Protein AF-A0A8S3J4G5-F1 (afdb_monomer)

Radius of gyration: 17.92 Å; Cα contacts (8 Å, |Δi|>4): 219; chains: 1; bounding box: 41×40×48 Å

Mean predicted aligned error: 4.32 Å

pLDDT: mean 93.07, std 6.44, range [53.94, 98.25]

Organism: NCBI:txid392030

Structure (mmCIF, N/CA/C/O backbone):
data_AF-A0A8S3J4G5-F1
#
_entry.id   AF-A0A8S3J4G5-F1
#
loop_
_atom_site.group_PDB
_atom_site.id
_atom_site.type_symbol
_atom_site.label_atom_id
_atom_site.label_alt_id
_atom_site.label_comp_id
_atom_site.label_asym_id
_atom_site.label_entity_id
_atom_site.label_seq_id
_atom_site.pdbx_PDB_ins_code
_atom_site.Cartn_x
_atom_site.Cartn_y
_atom_site.Cartn_z
_atom_site.occupancy
_atom_site.B_iso_or_equiv
_atom_site.auth_seq_id
_atom_site.auth_comp_id
_atom_site.auth_asym_id
_atom_site.auth_atom_id
_atom_site.pdbx_PDB_model_num
ATOM 1 N N . LEU A 1 1 ? -15.986 -3.073 29.738 1.00 53.94 1 LEU A N 1
ATOM 2 C CA . LEU A 1 1 ? -14.859 -2.313 29.144 1.00 53.94 1 LEU A CA 1
ATOM 3 C C . LEU A 1 1 ? -13.652 -3.208 28.844 1.00 53.94 1 LEU A C 1
ATOM 5 O O . LEU A 1 1 ? -13.220 -3.201 27.705 1.00 53.94 1 LEU A O 1
ATOM 9 N N . GLY A 1 2 ? -13.165 -4.037 29.781 1.00 66.25 2 GLY A N 1
ATOM 10 C CA . GLY A 1 2 ? -11.983 -4.894 29.544 1.00 66.25 2 GLY A CA 1
ATOM 11 C C . GLY A 1 2 ? -12.099 -5.921 28.402 1.00 66.25 2 GLY A C 1
ATOM 12 O O . GLY A 1 2 ? -11.134 -6.122 27.677 1.00 66.25 2 GLY A O 1
ATOM 13 N N . GLN A 1 3 ? -13.277 -6.517 28.180 1.00 76.00 3 GLN A N 1
ATOM 14 C CA . GLN A 1 3 ? -13.467 -7.537 27.132 1.00 76.00 3 GLN A CA 1
ATOM 15 C C . GLN A 1 3 ? -13.257 -6.996 25.707 1.00 76.00 3 GLN A C 1
ATOM 17 O O . GLN A 1 3 ? -12.630 -7.666 24.896 1.00 76.00 3 GLN A O 1
ATOM 22 N N . TYR A 1 4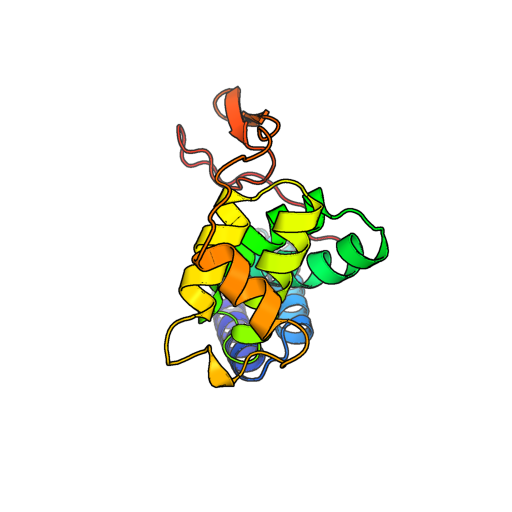 ? -13.713 -5.773 25.410 1.00 78.19 4 TYR A N 1
ATOM 23 C CA . TYR A 1 4 ? -13.531 -5.163 24.086 1.00 78.19 4 TYR A CA 1
ATOM 24 C C . TYR A 1 4 ? -12.075 -4.777 23.818 1.00 78.19 4 TYR A C 1
ATOM 26 O O . TYR A 1 4 ? -11.600 -4.904 22.693 1.00 78.19 4 TYR A O 1
ATOM 34 N N . THR A 1 5 ? -11.340 -4.361 24.852 1.00 79.75 5 THR A N 1
ATOM 35 C CA . THR A 1 5 ? -9.904 -4.091 24.737 1.00 79.75 5 THR A CA 1
ATOM 36 C C . THR A 1 5 ? -9.133 -5.370 24.408 1.00 79.75 5 THR A C 1
ATOM 38 O O . THR A 1 5 ? -8.323 -5.369 23.484 1.00 79.75 5 THR A O 1
ATOM 41 N N . GLU A 1 6 ? -9.413 -6.478 25.095 1.00 86.25 6 GLU A N 1
ATOM 42 C CA . GLU A 1 6 ? -8.762 -7.767 24.817 1.00 86.25 6 GLU A CA 1
ATOM 43 C C . GLU A 1 6 ? -9.172 -8.356 23.457 1.00 86.25 6 GLU A C 1
ATOM 45 O O . GLU A 1 6 ? -8.318 -8.840 22.709 1.00 86.25 6 GLU A O 1
ATOM 50 N N . ALA A 1 7 ? -10.446 -8.228 23.074 1.00 89.19 7 ALA A N 1
ATOM 51 C CA . ALA A 1 7 ? -10.910 -8.594 21.736 1.00 89.19 7 ALA A CA 1
ATOM 52 C C . ALA A 1 7 ? -10.186 -7.783 20.649 1.00 89.19 7 ALA A C 1
ATOM 54 O O . ALA A 1 7 ? -9.721 -8.351 19.663 1.00 89.19 7 ALA A O 1
ATOM 55 N N . SER A 1 8 ? -9.994 -6.474 20.865 1.00 91.50 8 SER A N 1
ATOM 56 C CA . SER A 1 8 ? -9.292 -5.608 19.913 1.00 91.50 8 SER A CA 1
ATOM 57 C C . SER A 1 8 ? -7.829 -6.014 19.709 1.00 91.50 8 SER A C 1
ATOM 59 O O . SER A 1 8 ? -7.364 -6.057 18.571 1.00 91.50 8 SER A O 1
ATOM 61 N N . LYS A 1 9 ? -7.120 -6.387 20.784 1.00 93.19 9 LYS A N 1
ATOM 62 C CA . LYS A 1 9 ? -5.744 -6.906 20.709 1.00 93.19 9 LYS A CA 1
ATOM 63 C C . LYS A 1 9 ? -5.696 -8.233 19.960 1.00 93.19 9 LYS A C 1
ATOM 65 O O . LYS A 1 9 ? -4.845 -8.424 19.098 1.00 93.19 9 LYS A O 1
ATOM 70 N N . THR A 1 10 ? -6.638 -9.125 20.256 1.00 95.25 10 THR A N 1
ATOM 71 C CA . THR A 1 10 ? -6.743 -10.428 19.589 1.00 95.25 10 THR A CA 1
ATOM 72 C C . THR A 1 10 ? -6.979 -10.256 18.087 1.00 95.25 10 THR A C 1
ATOM 74 O O . THR A 1 10 ? -6.296 -10.884 17.284 1.00 95.25 10 THR A O 1
ATOM 77 N N . ALA A 1 11 ? -7.876 -9.348 17.691 1.00 96.12 11 ALA A N 1
ATOM 78 C CA . ALA A 1 11 ? -8.140 -9.041 16.288 1.00 96.12 11 ALA A CA 1
ATOM 79 C C . ALA A 1 11 ? -6.900 -8.496 15.556 1.00 96.12 11 ALA A C 1
ATOM 81 O O . ALA A 1 11 ? -6.656 -8.874 14.412 1.00 96.12 11 ALA A O 1
ATOM 82 N N . ILE A 1 12 ? -6.096 -7.648 16.213 1.00 96.56 12 ILE A N 1
ATOM 83 C CA . ILE A 1 12 ? -4.825 -7.151 15.659 1.00 96.56 12 ILE A CA 1
ATOM 84 C C . ILE A 1 12 ? -3.848 -8.308 15.418 1.00 96.56 12 ILE A C 1
ATOM 86 O O . ILE A 1 12 ? -3.276 -8.399 14.334 1.00 96.56 12 ILE A O 1
ATOM 90 N N . ILE A 1 13 ? -3.700 -9.218 16.386 1.00 96.94 13 ILE A N 1
ATOM 91 C CA . ILE A 1 13 ? -2.806 -10.380 16.266 1.00 96.94 13 ILE A CA 1
ATOM 92 C C . ILE A 1 13 ? -3.238 -11.283 15.104 1.00 96.94 13 ILE A C 1
ATOM 94 O O . ILE A 1 13 ? -2.406 -11.654 14.278 1.00 96.94 13 ILE A O 1
ATOM 98 N N . ILE A 1 14 ? -4.535 -11.594 15.002 1.00 96.94 14 ILE A N 1
ATOM 99 C CA . ILE A 1 14 ? -5.084 -12.408 13.905 1.00 96.94 14 ILE A CA 1
ATOM 100 C C . ILE A 1 14 ? -4.806 -11.739 12.554 1.00 96.94 14 ILE A C 1
ATOM 102 O O . ILE A 1 14 ? -4.308 -12.379 11.631 1.00 96.94 14 ILE A O 1
ATOM 106 N N . ALA A 1 15 ? -5.070 -10.435 12.441 1.00 97.31 15 ALA A N 1
ATOM 107 C CA . ALA A 1 15 ? -4.825 -9.699 11.207 1.00 97.31 15 ALA A CA 1
ATOM 108 C C . ALA A 1 15 ? -3.340 -9.692 10.816 1.00 97.31 15 ALA A C 1
ATOM 110 O O . ALA A 1 15 ? -3.020 -9.810 9.633 1.00 97.31 15 ALA A O 1
ATOM 111 N N . GLN A 1 16 ? -2.429 -9.600 11.788 1.00 96.50 16 GLN A N 1
ATOM 112 C CA . GLN A 1 16 ? -0.995 -9.671 11.529 1.00 96.50 16 GLN A CA 1
ATOM 113 C C . GLN A 1 16 ? -0.575 -11.054 11.006 1.00 96.50 16 GLN A C 1
ATOM 115 O O . GLN A 1 16 ? 0.156 -11.129 10.020 1.00 96.50 16 GLN A O 1
ATOM 120 N N . GLN A 1 17 ? -1.077 -12.138 11.602 1.00 97.06 17 GLN A N 1
ATOM 121 C CA . GLN A 1 17 ? -0.814 -13.503 11.127 1.00 97.06 17 GLN A CA 1
ATOM 122 C C . GLN A 1 17 ? -1.321 -13.713 9.693 1.00 97.06 17 GLN A C 1
ATOM 124 O O . GLN A 1 17 ? -0.628 -14.288 8.848 1.00 97.06 17 GLN A O 1
ATOM 129 N N . ASP A 1 18 ? -2.509 -13.185 9.390 1.00 97.38 18 ASP A N 1
ATOM 130 C CA . ASP A 1 18 ? -3.059 -13.204 8.038 1.00 97.38 18 ASP A CA 1
ATOM 131 C C . ASP A 1 18 ? -2.204 -12.382 7.062 1.00 97.38 18 ASP A C 1
ATOM 133 O O . ASP A 1 18 ? -1.957 -12.824 5.941 1.00 97.38 18 ASP A O 1
ATOM 137 N N . GLN A 1 19 ? -1.699 -11.212 7.464 1.00 96.31 19 GLN A N 1
ATOM 138 C CA . GLN A 1 19 ? -0.788 -10.402 6.645 1.00 96.31 19 GLN A CA 1
ATOM 139 C C . GLN A 1 19 ? 0.527 -11.118 6.328 1.00 96.31 19 GLN A C 1
ATOM 141 O O . GLN A 1 19 ? 0.996 -11.064 5.185 1.00 96.31 19 GLN A O 1
ATOM 146 N N . GLU A 1 20 ? 1.111 -11.776 7.328 1.00 96.25 20 GLU A N 1
ATOM 147 C CA . GLU A 1 20 ? 2.328 -12.579 7.190 1.00 96.25 20 GLU A CA 1
ATOM 148 C C . GLU A 1 20 ? 2.107 -13.748 6.221 1.00 96.25 20 GLU A C 1
ATOM 150 O O . GLU A 1 20 ? 2.960 -14.021 5.377 1.00 96.25 20 GLU A O 1
ATOM 155 N N . SER A 1 21 ? 0.915 -14.348 6.260 1.00 96.19 21 SER A N 1
ATOM 156 C CA . SER A 1 21 ? 0.501 -15.446 5.376 1.00 96.19 21 SER A CA 1
ATOM 157 C C . SER A 1 21 ? 0.037 -14.995 3.980 1.00 96.19 21 SER A C 1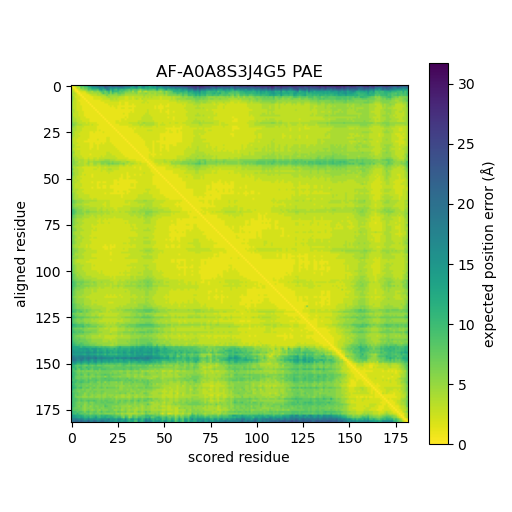
ATOM 159 O O . SER A 1 21 ? -0.268 -15.832 3.134 1.00 96.19 21 SER A O 1
ATOM 161 N N . GLY A 1 22 ? -0.046 -13.686 3.712 1.00 96.06 22 GLY A N 1
ATOM 162 C CA . GLY A 1 22 ? -0.537 -13.140 2.438 1.00 96.06 22 GLY A CA 1
ATOM 163 C C . GLY A 1 22 ? -2.067 -13.033 2.312 1.00 96.06 22 GLY A C 1
ATOM 164 O O . GLY A 1 22 ? -2.584 -12.623 1.269 1.00 96.06 22 GLY A O 1
ATOM 165 N N . ASN A 1 23 ? -2.814 -13.324 3.377 1.00 97.31 23 ASN A N 1
ATOM 166 C CA . ASN A 1 23 ? -4.277 -13.284 3.451 1.00 97.31 23 ASN A CA 1
ATOM 167 C C . ASN A 1 23 ? -4.821 -11.862 3.708 1.00 97.31 23 ASN A C 1
ATOM 169 O O . ASN A 1 23 ? -5.666 -11.638 4.575 1.00 97.31 23 ASN A O 1
ATOM 173 N N . TYR A 1 24 ? -4.387 -10.870 2.925 1.00 96.88 24 TYR A N 1
ATOM 174 C CA . TYR A 1 24 ? -4.678 -9.445 3.174 1.00 96.88 24 TYR A CA 1
ATOM 175 C C . TYR A 1 24 ? -6.169 -9.083 3.226 1.00 96.88 24 TYR A C 1
ATOM 177 O O . TYR A 1 24 ? -6.563 -8.170 3.949 1.00 96.88 24 TYR A O 1
ATOM 185 N N . ARG A 1 25 ? -7.020 -9.783 2.466 1.00 95.88 25 ARG A N 1
ATOM 186 C CA . ARG A 1 25 ? -8.475 -9.568 2.521 1.00 95.88 25 ARG A CA 1
ATOM 187 C C . ARG A 1 25 ? -9.053 -10.012 3.864 1.00 95.88 25 ARG A C 1
ATOM 189 O O . ARG A 1 25 ? -9.828 -9.258 4.437 1.00 95.88 25 ARG A O 1
ATOM 196 N N . SER A 1 26 ? -8.650 -11.188 4.343 1.00 97.19 26 SER A N 1
ATOM 197 C CA . SER A 1 26 ? -9.088 -11.726 5.636 1.00 97.19 26 SER A CA 1
ATOM 198 C C . SER A 1 26 ? -8.676 -10.786 6.767 1.00 97.19 26 SER A C 1
ATOM 200 O O . SER A 1 26 ? -9.536 -10.301 7.500 1.00 97.19 26 SER A O 1
ATOM 202 N N . ALA A 1 27 ? -7.400 -10.379 6.794 1.00 97.38 27 ALA A N 1
ATOM 203 C CA . ALA A 1 27 ? -6.897 -9.389 7.746 1.00 97.38 27 ALA A CA 1
ATOM 204 C C . ALA A 1 27 ? -7.735 -8.096 7.741 1.00 97.38 27 ALA A C 1
ATOM 206 O O . ALA A 1 27 ? -8.135 -7.595 8.791 1.00 97.38 27 ALA A O 1
ATOM 207 N N . ARG A 1 28 ? -8.052 -7.568 6.549 1.00 96.69 28 ARG A N 1
ATOM 208 C CA . ARG A 1 28 ? -8.865 -6.351 6.388 1.00 96.69 28 ARG A CA 1
ATOM 209 C C . ARG A 1 28 ? -10.269 -6.533 6.956 1.00 96.69 28 ARG A C 1
ATOM 211 O O . ARG A 1 28 ? -10.761 -5.632 7.629 1.00 96.69 28 ARG A O 1
ATOM 218 N N . ASP A 1 29 ? -10.911 -7.660 6.663 1.00 96.75 29 ASP A N 1
ATOM 219 C CA . ASP A 1 29 ? -12.293 -7.943 7.063 1.00 96.75 29 ASP A CA 1
ATOM 220 C C . ASP A 1 29 ? -12.400 -8.144 8.591 1.00 96.75 29 ASP A C 1
ATOM 222 O O . ASP A 1 29 ? -13.314 -7.599 9.218 1.00 96.75 29 ASP A O 1
ATOM 226 N N . VAL A 1 30 ? -11.420 -8.814 9.212 1.00 97.00 30 VAL A N 1
ATOM 227 C CA . VAL A 1 30 ? -11.306 -8.953 10.679 1.00 97.00 30 VAL A CA 1
ATOM 228 C C . VAL A 1 30 ? -11.172 -7.584 11.352 1.00 97.00 30 VAL A C 1
ATOM 230 O O . VAL A 1 30 ? -11.952 -7.253 12.249 1.00 97.00 30 VAL A O 1
ATOM 233 N N . LEU A 1 31 ? -10.228 -6.751 10.896 1.00 96.69 31 LEU A N 1
ATOM 234 C CA . LEU A 1 31 ? -10.023 -5.421 11.480 1.00 96.69 31 LEU A CA 1
ATOM 235 C C . LEU A 1 31 ? -11.223 -4.497 11.261 1.00 96.69 31 LEU A C 1
ATOM 237 O O . LEU A 1 31 ? -11.561 -3.725 12.154 1.00 96.69 31 LEU A O 1
ATOM 241 N N . LEU A 1 32 ? -11.877 -4.568 10.098 1.00 95.81 32 LEU A N 1
ATOM 242 C CA . LEU A 1 32 ? -13.060 -3.761 9.802 1.00 95.81 32 LEU A CA 1
ATOM 243 C C . LEU A 1 32 ? -14.224 -4.110 10.733 1.00 95.81 32 LEU A C 1
ATOM 245 O O . LEU A 1 32 ? -14.868 -3.204 11.261 1.00 95.81 32 LEU A O 1
ATOM 249 N N . THR A 1 33 ? -14.465 -5.404 10.953 1.00 95.38 33 THR A N 1
ATOM 250 C CA . THR A 1 33 ? -15.517 -5.891 11.857 1.00 95.38 33 THR A CA 1
ATOM 251 C C . THR A 1 33 ? -15.264 -5.383 13.277 1.00 95.38 33 THR A C 1
ATOM 253 O O . THR A 1 33 ? -16.109 -4.694 13.849 1.00 95.38 33 THR A O 1
ATOM 256 N N . MET A 1 34 ? -14.053 -5.594 13.803 1.00 95.50 34 MET A N 1
ATOM 257 C CA . MET A 1 34 ? -13.690 -5.129 15.145 1.00 95.50 34 MET A CA 1
ATOM 258 C C . MET A 1 34 ? -13.751 -3.596 15.262 1.00 95.50 34 MET A C 1
ATOM 260 O O . MET A 1 34 ? -14.231 -3.054 16.256 1.00 95.50 34 MET A O 1
ATOM 264 N N . HIS A 1 35 ? -13.327 -2.865 14.228 1.00 94.31 35 HIS A N 1
ATOM 265 C CA . HIS A 1 35 ? -13.431 -1.406 14.185 1.00 94.31 35 HIS A CA 1
ATOM 266 C C . HIS A 1 35 ? -14.893 -0.930 14.274 1.00 94.31 35 HIS A C 1
ATOM 268 O O . HIS A 1 35 ? -15.197 0.027 14.991 1.00 94.31 35 HIS A O 1
ATOM 274 N N . GLN A 1 36 ? -15.813 -1.575 13.550 1.00 93.44 36 GLN A N 1
ATOM 275 C CA . GLN A 1 36 ? -17.244 -1.254 13.594 1.00 93.44 36 GLN A CA 1
ATOM 276 C C . GLN A 1 36 ? -17.855 -1.556 14.967 1.00 93.44 36 GLN A C 1
ATOM 278 O O . GLN A 1 36 ? -18.605 -0.729 15.489 1.00 93.44 36 GLN A O 1
ATOM 283 N N . GLU A 1 37 ? -17.488 -2.681 15.581 1.00 93.75 37 GLU A N 1
ATOM 284 C CA . GLU A 1 37 ? -17.924 -3.049 16.930 1.00 93.75 37 GLU A CA 1
ATOM 285 C C . GLU A 1 37 ? -17.447 -2.046 17.988 1.00 93.75 37 GLU A C 1
ATOM 287 O O . GLU A 1 37 ? -18.258 -1.540 18.767 1.00 93.75 37 GLU A O 1
ATOM 292 N N . LEU A 1 38 ? -16.160 -1.675 17.983 1.00 92.94 38 LEU A N 1
ATOM 293 C CA . LEU A 1 38 ? -15.619 -0.665 18.903 1.00 92.94 38 LEU A CA 1
ATOM 294 C C . LEU A 1 38 ? -16.345 0.675 18.753 1.00 92.94 38 LEU A C 1
ATOM 296 O O . LEU A 1 38 ? -16.692 1.309 19.752 1.00 92.94 38 LEU A O 1
ATOM 300 N N . LYS A 1 39 ? -16.638 1.079 17.510 1.00 91.69 39 LYS A N 1
ATOM 301 C CA . LYS A 1 39 ? -17.392 2.303 17.222 1.00 91.69 39 LYS A CA 1
ATOM 302 C C . LYS A 1 39 ? -18.827 2.230 17.751 1.00 91.69 39 LYS A C 1
ATOM 304 O O . LYS A 1 39 ? -19.288 3.193 18.363 1.00 91.69 39 LYS A O 1
ATOM 309 N N . ALA A 1 40 ? -19.519 1.105 17.561 1.00 93.44 40 ALA A N 1
ATOM 310 C CA . ALA A 1 40 ? -20.874 0.893 18.077 1.00 93.44 40 ALA A CA 1
ATOM 311 C C . ALA A 1 40 ? -20.920 0.962 19.613 1.00 93.44 40 ALA A C 1
ATOM 313 O O . ALA A 1 40 ? -21.837 1.548 20.186 1.00 93.44 40 ALA A O 1
ATOM 314 N N . GLN A 1 41 ? -19.880 0.449 20.271 1.00 91.69 41 GLN A N 1
ATOM 315 C CA . GLN A 1 41 ? -19.717 0.472 21.727 1.00 91.69 41 GLN A CA 1
ATOM 316 C C . GLN A 1 41 ? -19.089 1.771 22.257 1.00 91.69 41 GLN A C 1
ATOM 318 O O . GLN A 1 41 ? -18.763 1.855 23.441 1.00 91.69 41 GLN A O 1
ATOM 323 N N . ARG A 1 42 ? -18.885 2.784 21.397 1.00 90.88 42 ARG A N 1
ATOM 324 C CA . ARG A 1 42 ? -18.254 4.078 21.731 1.00 90.88 42 ARG A CA 1
ATOM 325 C C . ARG A 1 42 ? -16.910 3.926 22.456 1.00 90.88 42 ARG A C 1
ATOM 327 O O . ARG A 1 42 ? -16.555 4.735 23.310 1.00 90.88 42 ARG A O 1
ATOM 334 N N . THR A 1 43 ? -16.176 2.871 22.123 1.00 90.81 43 THR A N 1
ATOM 335 C CA . THR A 1 43 ? -14.856 2.573 22.680 1.00 90.81 43 THR A CA 1
ATOM 336 C C . THR A 1 43 ? -13.778 3.153 21.768 1.00 90.81 43 THR A C 1
ATOM 338 O O . THR A 1 43 ? -13.942 3.206 20.549 1.00 90.81 43 THR A O 1
ATOM 341 N N . ALA A 1 44 ? -12.672 3.609 22.359 1.00 90.25 44 ALA A N 1
ATOM 342 C CA . ALA A 1 44 ? -11.540 4.128 21.603 1.00 90.25 44 ALA A CA 1
ATOM 343 C C . ALA A 1 44 ? -10.961 3.045 20.681 1.00 90.25 44 ALA A C 1
ATOM 345 O O . ALA A 1 44 ? -10.720 1.914 21.103 1.00 90.25 44 ALA A O 1
ATOM 346 N N . ILE A 1 45 ? -10.725 3.408 19.423 1.00 91.94 45 ILE A N 1
ATOM 347 C CA . ILE A 1 45 ? -10.117 2.518 18.437 1.00 91.94 45 ILE A CA 1
ATOM 348 C C . ILE A 1 45 ? -8.593 2.597 18.593 1.00 91.94 45 ILE A C 1
ATOM 350 O O . ILE A 1 45 ? -8.044 3.702 18.545 1.00 91.94 45 ILE A O 1
ATOM 354 N N . PRO A 1 46 ? -7.888 1.464 18.759 1.00 93.81 46 PRO A N 1
ATOM 355 C CA . PRO A 1 46 ? -6.432 1.458 18.812 1.00 93.81 46 PRO A CA 1
ATOM 356 C C . PRO A 1 46 ? -5.809 2.023 17.529 1.00 93.81 46 PRO A C 1
ATOM 358 O O . PRO A 1 46 ? -6.208 1.656 16.422 1.00 93.81 46 PRO A O 1
ATOM 361 N N . PHE A 1 47 ? -4.785 2.870 17.672 1.00 91.06 47 PHE A N 1
ATOM 362 C CA . PHE A 1 47 ? -4.075 3.470 16.535 1.00 91.06 47 PHE A CA 1
ATOM 363 C C . PHE A 1 47 ? -3.519 2.412 15.572 1.00 91.06 47 PHE A C 1
ATOM 365 O O . PHE A 1 47 ? -3.657 2.539 14.358 1.00 91.06 47 PHE A O 1
ATOM 372 N N . GLU A 1 48 ? -2.940 1.339 16.114 1.00 93.00 48 GLU A N 1
ATOM 373 C CA . GLU A 1 48 ? -2.394 0.232 15.328 1.00 93.00 48 GLU A CA 1
ATOM 374 C C . GLU A 1 48 ? -3.456 -0.440 14.446 1.00 93.00 48 GLU A C 1
ATOM 376 O O . GLU A 1 48 ? -3.220 -0.658 13.258 1.00 93.00 48 GLU A O 1
ATOM 381 N N . MET A 1 49 ? -4.650 -0.687 14.994 1.00 94.56 49 MET A N 1
ATOM 382 C CA . MET A 1 49 ? -5.783 -1.234 14.245 1.00 94.56 49 MET A CA 1
ATOM 383 C C . MET A 1 49 ? -6.210 -0.292 13.122 1.00 94.56 49 MET A C 1
ATOM 385 O O . MET A 1 49 ? -6.363 -0.730 11.985 1.00 94.56 49 MET A O 1
ATOM 389 N N . ALA A 1 50 ? -6.384 0.997 13.427 1.00 93.06 50 ALA A N 1
ATOM 390 C CA . ALA A 1 50 ? -6.796 1.988 12.438 1.00 93.06 50 ALA A CA 1
ATOM 391 C C . ALA A 1 50 ? -5.777 2.111 11.293 1.00 93.06 50 ALA A C 1
ATOM 393 O O . ALA A 1 50 ? -6.164 2.147 10.124 1.00 93.06 50 ALA A O 1
ATOM 394 N N . ASN A 1 51 ? -4.482 2.125 11.621 1.00 93.62 51 ASN A N 1
ATOM 395 C CA . ASN A 1 51 ? -3.401 2.210 10.645 1.00 93.62 51 ASN A CA 1
ATOM 396 C C . ASN A 1 51 ? -3.303 0.939 9.785 1.00 93.62 51 ASN A C 1
ATOM 398 O O . ASN A 1 51 ? -3.232 1.023 8.560 1.00 93.62 51 ASN A O 1
ATOM 402 N N . SER A 1 52 ? -3.358 -0.246 10.404 1.00 95.38 52 SER A N 1
ATOM 403 C CA . SER A 1 52 ? -3.302 -1.511 9.662 1.00 95.38 52 SER A CA 1
ATOM 404 C C . SER A 1 52 ? -4.516 -1.683 8.743 1.00 95.38 52 SER A C 1
ATOM 406 O O . SER A 1 52 ? -4.363 -1.987 7.557 1.00 95.38 52 SER A O 1
ATOM 408 N N . LEU A 1 53 ? -5.720 -1.371 9.240 1.00 96.00 53 LEU A N 1
ATOM 409 C CA . LEU A 1 53 ? -6.942 -1.369 8.435 1.00 96.00 53 LEU A CA 1
ATOM 410 C C . LEU A 1 53 ? -6.818 -0.426 7.233 1.00 96.00 53 LEU A C 1
ATOM 412 O O . LEU A 1 53 ? -7.183 -0.808 6.123 1.00 96.00 53 LEU A O 1
ATOM 416 N N . MET A 1 54 ? -6.266 0.773 7.431 1.00 95.81 54 MET A N 1
ATOM 417 C CA . MET A 1 54 ? -6.062 1.754 6.368 1.00 95.81 54 MET A CA 1
ATOM 418 C C . MET A 1 54 ? -5.123 1.227 5.272 1.00 95.81 54 MET A C 1
ATOM 420 O O . MET A 1 54 ? -5.476 1.282 4.092 1.00 95.81 54 MET A O 1
ATOM 424 N N . LEU A 1 55 ? -3.976 0.644 5.640 1.00 96.44 55 LEU A N 1
ATOM 425 C CA . LEU A 1 55 ? -3.021 0.073 4.682 1.00 96.44 55 LEU A CA 1
ATOM 426 C C . LEU A 1 55 ? -3.619 -1.104 3.902 1.00 96.44 55 LEU A C 1
ATOM 428 O O . LEU A 1 55 ? -3.513 -1.163 2.674 1.00 96.44 55 LEU A O 1
ATOM 432 N N . LEU A 1 56 ? -4.277 -2.026 4.605 1.00 96.69 56 LEU A N 1
ATOM 433 C CA . LEU A 1 56 ? -4.940 -3.180 4.004 1.00 96.69 56 LEU A CA 1
ATOM 434 C C . LEU A 1 56 ? -6.073 -2.753 3.068 1.00 96.69 56 LEU A C 1
ATOM 436 O O . LEU A 1 56 ? -6.190 -3.264 1.954 1.00 96.69 56 LEU A O 1
ATOM 440 N N . HIS A 1 57 ? -6.885 -1.783 3.484 1.00 96.00 57 HIS A N 1
ATOM 441 C CA . HIS A 1 57 ? -7.963 -1.248 2.663 1.00 96.00 57 HIS A CA 1
ATOM 442 C C . HIS A 1 57 ? -7.421 -0.581 1.393 1.00 96.00 57 HIS A C 1
ATOM 444 O O . HIS A 1 57 ? -7.903 -0.873 0.296 1.00 96.00 57 HIS A O 1
ATOM 450 N N . SER A 1 58 ? -6.364 0.233 1.513 1.00 95.81 58 SER A N 1
ATOM 451 C CA . SER A 1 58 ? -5.658 0.801 0.361 1.00 95.81 58 SER A CA 1
ATOM 452 C C . SER A 1 58 ? -5.188 -0.278 -0.609 1.00 95.81 58 SER A C 1
ATOM 454 O O . SER A 1 58 ? -5.449 -0.162 -1.804 1.00 95.81 58 SER A O 1
ATOM 456 N N . TYR A 1 59 ? -4.572 -1.352 -0.109 1.00 96.44 59 TYR A N 1
ATOM 457 C CA . TYR A 1 59 ? -4.116 -2.469 -0.935 1.00 96.44 59 TYR A CA 1
ATOM 458 C C . TYR A 1 59 ? -5.262 -3.150 -1.705 1.00 96.44 59 TYR A C 1
ATOM 460 O O . TYR A 1 59 ? -5.135 -3.415 -2.903 1.00 96.44 59 TYR A O 1
ATOM 468 N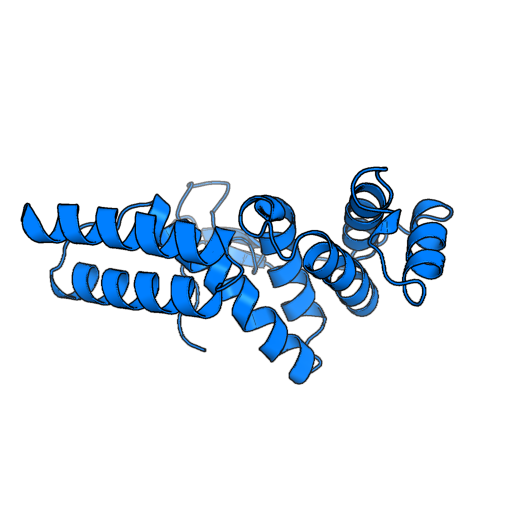 N . ILE A 1 60 ? -6.412 -3.386 -1.066 1.00 95.06 60 ILE A N 1
ATOM 469 C CA . ILE A 1 60 ? -7.578 -3.992 -1.731 1.00 95.06 60 ILE A CA 1
ATOM 470 C C . ILE A 1 60 ? -8.158 -3.066 -2.812 1.00 95.06 60 ILE A C 1
ATOM 472 O O . ILE A 1 60 ? -8.497 -3.536 -3.905 1.00 95.06 60 ILE A O 1
ATOM 476 N N . LEU A 1 61 ? -8.236 -1.759 -2.542 1.00 95.25 61 LEU A N 1
ATOM 477 C CA . LEU A 1 61 ? -8.750 -0.767 -3.490 1.00 95.25 61 LEU A CA 1
ATOM 478 C C . LEU A 1 61 ? -7.907 -0.667 -4.765 1.00 95.25 61 LEU A C 1
ATOM 480 O O . LEU A 1 61 ? -8.473 -0.432 -5.832 1.00 95.25 61 LEU A O 1
ATOM 484 N N . VAL A 1 62 ? -6.590 -0.897 -4.698 1.00 95.81 62 VAL A N 1
ATOM 485 C CA . VAL A 1 62 ? -5.706 -0.863 -5.879 1.00 95.81 62 VAL A CA 1
ATOM 486 C C . VAL A 1 62 ? -6.243 -1.754 -6.997 1.00 95.81 62 VAL A C 1
ATOM 488 O O . VAL A 1 62 ? -6.378 -1.306 -8.135 1.00 95.81 62 VAL A O 1
ATOM 491 N N . LYS A 1 63 ? -6.625 -2.999 -6.683 1.00 94.00 63 LYS A N 1
ATOM 492 C CA . LYS A 1 63 ? -7.143 -3.938 -7.690 1.00 94.00 63 LYS A CA 1
ATOM 493 C C . LYS A 1 63 ? -8.428 -3.427 -8.347 1.00 94.00 63 LYS A C 1
ATOM 495 O O . LYS A 1 63 ? -8.651 -3.691 -9.526 1.00 94.00 63 LYS A O 1
ATOM 500 N N . ILE A 1 64 ? -9.269 -2.712 -7.599 1.00 94.38 64 ILE A N 1
ATOM 501 C CA . ILE A 1 64 ? -10.502 -2.106 -8.113 1.00 94.38 64 ILE A CA 1
ATOM 502 C C . ILE A 1 64 ? -10.158 -0.927 -9.031 1.00 94.38 64 ILE A C 1
ATOM 504 O O . ILE A 1 64 ? -10.635 -0.884 -10.160 1.00 94.38 64 ILE A O 1
ATOM 508 N N . GLN A 1 65 ? -9.277 -0.021 -8.599 1.00 95.56 65 GLN A N 1
ATOM 509 C CA . GLN A 1 65 ? -8.894 1.152 -9.393 1.00 95.56 65 GLN A CA 1
ATOM 510 C C . GLN A 1 65 ? -8.198 0.770 -10.706 1.00 95.56 65 GLN A C 1
ATOM 512 O O . GLN A 1 65 ? -8.505 1.356 -11.741 1.00 95.56 65 GLN A O 1
ATOM 517 N N . ILE A 1 66 ? -7.344 -0.261 -10.696 1.00 95.44 66 ILE A N 1
ATOM 518 C CA . ILE A 1 66 ? -6.710 -0.786 -11.916 1.00 95.44 66 ILE A CA 1
ATOM 519 C C . ILE A 1 66 ? -7.764 -1.327 -12.892 1.00 95.44 66 ILE A C 1
ATOM 521 O O . ILE A 1 66 ? -7.692 -1.040 -14.082 1.00 95.44 66 ILE A O 1
ATOM 525 N N . LYS A 1 67 ? -8.772 -2.071 -12.409 1.00 95.19 67 LYS A N 1
ATOM 526 C CA . LYS A 1 67 ? -9.868 -2.578 -13.259 1.00 95.19 67 LYS A CA 1
ATOM 527 C C . LYS A 1 67 ? -10.714 -1.461 -13.873 1.00 95.19 67 LYS A C 1
ATOM 529 O O . LYS A 1 67 ? -11.252 -1.645 -14.958 1.00 95.19 67 LYS A O 1
ATOM 534 N N . LEU A 1 68 ? -10.827 -0.329 -13.183 1.00 95.62 68 LEU A N 1
ATOM 535 C CA . LEU A 1 68 ? -11.515 0.867 -13.669 1.00 95.62 68 LEU A CA 1
ATOM 536 C C . LEU A 1 68 ? -10.630 1.745 -14.574 1.00 95.62 68 LEU A C 1
ATOM 538 O O . LEU A 1 68 ? -11.069 2.814 -14.975 1.00 95.62 68 LEU A O 1
ATOM 542 N N . ASN A 1 69 ? -9.396 1.323 -14.885 1.00 95.00 69 ASN A N 1
ATOM 543 C CA . ASN A 1 69 ? -8.384 2.106 -15.611 1.00 95.00 69 ASN A CA 1
ATOM 544 C C . ASN A 1 69 ? -8.026 3.453 -14.948 1.00 95.00 69 ASN A C 1
ATOM 546 O O . ASN A 1 69 ? -7.466 4.345 -15.585 1.00 95.00 69 ASN A O 1
ATOM 550 N N . ASN A 1 70 ? -8.283 3.598 -13.645 1.00 95.31 70 ASN A N 1
ATOM 551 C CA . ASN A 1 70 ? -7.929 4.788 -12.874 1.00 95.31 70 ASN A CA 1
ATOM 552 C C . ASN A 1 70 ? -6.482 4.688 -12.367 1.00 95.31 70 ASN A C 1
ATOM 554 O O . ASN A 1 70 ? -6.237 4.532 -11.166 1.00 95.31 70 ASN A O 1
ATOM 558 N N . HIS A 1 71 ? -5.515 4.780 -13.284 1.00 95.31 71 HIS A N 1
ATOM 559 C CA . HIS A 1 71 ? -4.088 4.608 -12.981 1.00 95.31 71 HIS A CA 1
ATOM 560 C C . HIS A 1 71 ? -3.566 5.612 -11.945 1.00 95.31 71 HIS A C 1
ATOM 562 O O . HIS A 1 71 ? -2.813 5.227 -11.059 1.00 95.31 71 HIS A O 1
ATOM 568 N N . THR A 1 72 ? -4.029 6.865 -11.970 1.00 94.38 72 THR A N 1
ATOM 569 C CA . THR A 1 72 ? -3.643 7.889 -10.982 1.00 94.38 72 THR A CA 1
ATOM 570 C C . THR A 1 72 ? -4.058 7.501 -9.562 1.00 94.38 72 THR A C 1
ATOM 572 O O . THR A 1 72 ? -3.234 7.515 -8.651 1.00 94.38 72 THR A O 1
ATOM 575 N N . ARG A 1 73 ? -5.315 7.075 -9.366 1.00 93.75 73 ARG A N 1
ATOM 576 C CA . ARG A 1 73 ? -5.817 6.601 -8.062 1.00 93.75 73 ARG A CA 1
ATOM 577 C C . ARG A 1 73 ? -5.081 5.349 -7.603 1.00 93.75 73 ARG A C 1
ATOM 579 O O . ARG A 1 73 ? -4.694 5.254 -6.440 1.00 93.75 73 ARG A O 1
ATOM 586 N N . ALA A 1 74 ? -4.882 4.396 -8.514 1.00 96.25 74 ALA A N 1
ATOM 587 C CA . ALA A 1 74 ? -4.146 3.173 -8.225 1.00 96.25 74 ALA A CA 1
ATOM 588 C C . ALA A 1 74 ? -2.708 3.477 -7.785 1.00 96.25 74 ALA A C 1
ATOM 590 O O . ALA A 1 74 ? -2.283 2.969 -6.751 1.00 96.25 74 ALA A O 1
ATOM 591 N N . ALA A 1 75 ? -1.995 4.343 -8.510 1.00 96.06 75 ALA A N 1
ATOM 592 C CA . ALA A 1 75 ? -0.625 4.744 -8.209 1.00 96.06 75 ALA A CA 1
ATOM 593 C C . ALA A 1 75 ? -0.510 5.443 -6.846 1.00 96.06 75 ALA A C 1
ATOM 595 O O . ALA A 1 75 ? 0.367 5.102 -6.060 1.00 96.06 75 ALA A O 1
ATOM 596 N N . ARG A 1 76 ? -1.436 6.347 -6.503 1.00 94.69 76 ARG A N 1
ATOM 597 C CA . ARG A 1 76 ? -1.436 7.022 -5.191 1.00 94.69 76 ARG A CA 1
ATOM 598 C C . ARG A 1 76 ? -1.658 6.049 -4.031 1.00 94.69 76 ARG A C 1
ATOM 600 O O . ARG A 1 76 ? -0.941 6.096 -3.032 1.00 94.69 76 ARG A O 1
ATOM 607 N N . LEU A 1 77 ? -2.607 5.121 -4.174 1.00 95.44 77 LEU A N 1
ATOM 608 C CA . LEU A 1 77 ? -2.823 4.055 -3.189 1.00 95.44 77 LEU A CA 1
ATOM 609 C C . LEU A 1 77 ? -1.602 3.128 -3.088 1.00 95.44 77 LEU A C 1
ATOM 611 O O . LEU A 1 77 ? -1.181 2.776 -1.987 1.00 95.44 77 LEU A O 1
ATOM 615 N N . LEU A 1 78 ? -1.009 2.767 -4.228 1.00 97.19 78 LEU A N 1
ATOM 616 C CA . LEU A 1 78 ? 0.195 1.943 -4.302 1.00 97.19 78 LEU A CA 1
ATOM 617 C C . LEU A 1 78 ? 1.404 2.623 -3.668 1.00 97.19 78 LEU A C 1
ATOM 619 O O . LEU A 1 78 ? 2.154 1.938 -2.985 1.00 97.19 78 LEU A O 1
ATOM 623 N N . ASN A 1 79 ? 1.577 3.937 -3.816 1.00 95.69 79 ASN A N 1
ATOM 624 C CA . ASN A 1 79 ? 2.631 4.681 -3.130 1.00 95.69 79 ASN A CA 1
ATOM 625 C C . ASN A 1 79 ? 2.508 4.497 -1.615 1.00 95.69 79 ASN A C 1
ATOM 627 O O . ASN A 1 79 ? 3.488 4.141 -0.963 1.00 95.69 79 ASN A O 1
ATOM 631 N N . ARG A 1 80 ? 1.306 4.653 -1.050 1.00 95.25 80 ARG A N 1
ATOM 632 C CA . ARG A 1 80 ? 1.069 4.455 0.388 1.00 95.25 80 ARG A CA 1
ATOM 633 C C . ARG A 1 80 ? 1.431 3.042 0.852 1.00 95.25 80 ARG A C 1
ATOM 635 O O . ARG A 1 80 ? 2.118 2.871 1.861 1.00 95.25 80 ARG A O 1
ATOM 642 N N . VAL A 1 81 ? 0.988 2.034 0.102 1.00 97.00 81 VAL A N 1
ATOM 643 C CA . VAL A 1 81 ? 1.256 0.620 0.401 1.00 97.00 81 VAL A CA 1
ATOM 644 C C . VAL A 1 81 ? 2.745 0.297 0.244 1.00 97.00 81 VAL A C 1
ATOM 646 O O . VAL A 1 81 ? 3.318 -0.365 1.101 1.00 97.00 81 VAL A O 1
ATOM 649 N N . ALA A 1 82 ? 3.397 0.794 -0.806 1.00 97.50 82 ALA A N 1
ATOM 650 C CA . ALA A 1 82 ? 4.798 0.522 -1.113 1.00 97.50 82 ALA A CA 1
ATOM 651 C C . ALA A 1 82 ? 5.769 1.155 -0.104 1.00 97.50 82 ALA A C 1
ATOM 653 O O . ALA A 1 82 ? 6.776 0.538 0.238 1.00 97.50 82 ALA A O 1
ATOM 654 N N . HIS A 1 83 ? 5.453 2.331 0.449 1.00 96.38 83 HIS A N 1
ATOM 655 C CA . HIS A 1 83 ? 6.215 2.893 1.575 1.00 96.38 83 HIS A CA 1
ATOM 656 C C . HIS A 1 83 ? 6.093 2.045 2.852 1.00 96.38 83 HIS A C 1
ATOM 658 O O . HIS A 1 83 ? 6.972 2.089 3.706 1.00 96.38 83 HIS A O 1
ATOM 664 N N . ASN A 1 84 ? 5.041 1.229 2.962 1.00 96.88 84 ASN A N 1
ATOM 665 C CA . ASN A 1 84 ? 4.784 0.327 4.086 1.00 96.88 84 ASN A CA 1
ATOM 666 C C . ASN A 1 84 ? 4.885 -1.152 3.675 1.00 96.88 84 ASN A C 1
ATOM 668 O O . ASN A 1 84 ? 4.241 -2.017 4.271 1.00 96.88 84 ASN A O 1
ATOM 672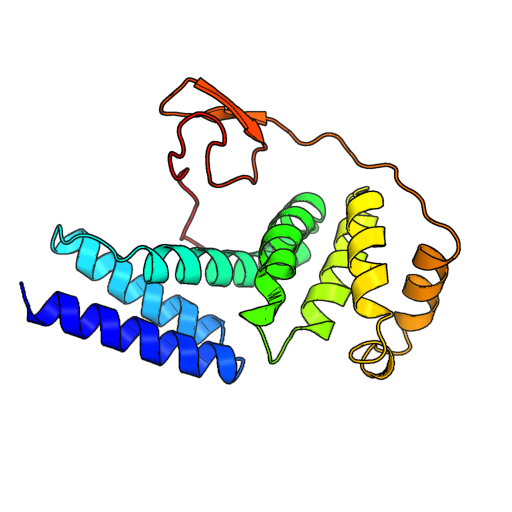 N N . VAL A 1 85 ? 5.688 -1.465 2.650 1.00 96.81 85 VAL A N 1
ATOM 673 C CA . VAL A 1 85 ? 5.700 -2.796 2.019 1.00 96.81 85 VAL A CA 1
ATOM 674 C C . VAL A 1 85 ? 6.140 -3.921 2.964 1.00 96.81 85 VAL A C 1
ATOM 676 O O . VAL A 1 85 ? 5.760 -5.070 2.768 1.00 96.81 85 VAL A O 1
ATOM 679 N N . SER A 1 86 ? 6.861 -3.604 4.045 1.00 95.75 86 SER A N 1
ATOM 680 C CA . SER A 1 86 ? 7.213 -4.566 5.101 1.00 95.75 86 SER A CA 1
ATOM 681 C C . SER A 1 86 ? 5.994 -5.173 5.806 1.00 95.75 86 SER A C 1
ATOM 683 O O . SER A 1 86 ? 6.099 -6.247 6.387 1.00 95.75 86 SER A O 1
ATOM 685 N N . LYS A 1 87 ? 4.823 -4.526 5.724 1.00 96.44 87 LYS A N 1
ATOM 686 C CA . LYS A 1 87 ? 3.538 -5.052 6.213 1.00 96.44 87 LYS A CA 1
ATOM 687 C C . LYS A 1 87 ? 2.871 -6.035 5.239 1.00 96.44 87 LYS A C 1
ATOM 689 O O . LYS A 1 87 ? 1.812 -6.578 5.555 1.00 96.44 87 LYS A O 1
ATOM 694 N N . PHE A 1 88 ? 3.484 -6.267 4.077 1.00 97.44 88 PHE A N 1
ATOM 695 C CA . PHE A 1 88 ? 3.006 -7.144 3.008 1.00 97.44 88 PHE A CA 1
ATOM 696 C C . PHE A 1 88 ? 4.105 -8.123 2.546 1.00 97.44 88 PHE A C 1
ATOM 698 O O . PHE A 1 88 ? 4.455 -8.138 1.362 1.00 97.44 88 PHE A O 1
ATOM 705 N N . PRO A 1 89 ? 4.674 -8.943 3.453 1.00 96.31 89 PRO A N 1
ATOM 706 C CA . PRO A 1 89 ? 5.883 -9.723 3.179 1.00 96.31 89 PRO A CA 1
ATOM 707 C C . PRO A 1 89 ? 5.733 -10.714 2.016 1.00 96.31 89 PRO A C 1
ATOM 709 O O . PRO A 1 89 ? 6.659 -10.867 1.223 1.00 96.31 89 PRO A O 1
ATOM 712 N N . ALA A 1 90 ? 4.556 -11.324 1.846 1.00 96.50 90 ALA A N 1
ATOM 713 C CA . ALA A 1 90 ? 4.298 -12.259 0.751 1.00 96.50 90 ALA A CA 1
ATOM 714 C C . ALA A 1 90 ? 4.251 -11.581 -0.633 1.00 96.50 90 ALA A C 1
ATOM 716 O O . ALA A 1 90 ? 4.501 -12.228 -1.647 1.00 96.50 90 ALA A O 1
ATOM 717 N N . HIS A 1 91 ? 3.933 -10.282 -0.699 1.00 96.94 91 HIS A N 1
ATOM 718 C CA . HIS A 1 91 ? 3.682 -9.564 -1.954 1.00 96.94 91 HIS A CA 1
ATOM 719 C C . HIS A 1 91 ? 4.660 -8.408 -2.214 1.00 96.94 91 HIS A C 1
ATOM 721 O O . HIS A 1 91 ? 4.366 -7.566 -3.062 1.00 96.94 91 HIS A O 1
ATOM 727 N N . ILE A 1 92 ? 5.823 -8.349 -1.552 1.00 97.31 92 ILE A N 1
ATOM 728 C CA . ILE A 1 92 ? 6.765 -7.217 -1.682 1.00 97.31 92 ILE A CA 1
ATOM 729 C C . ILE A 1 92 ? 7.092 -6.915 -3.151 1.00 97.31 92 ILE A C 1
ATOM 731 O O . ILE A 1 92 ? 6.839 -5.812 -3.640 1.00 97.31 92 ILE A O 1
ATOM 735 N N . VAL A 1 93 ? 7.606 -7.908 -3.881 1.00 97.75 93 VAL A N 1
ATOM 736 C CA . VAL A 1 93 ? 8.039 -7.741 -5.279 1.00 97.75 93 VAL A CA 1
ATOM 737 C C . VAL A 1 93 ? 6.854 -7.409 -6.185 1.00 97.75 93 VAL A C 1
ATOM 739 O O . VAL A 1 93 ? 6.967 -6.550 -7.061 1.00 97.75 93 VAL A O 1
ATOM 742 N N . GLN A 1 94 ? 5.696 -8.034 -5.953 1.00 97.31 94 GLN A N 1
ATOM 743 C CA . GLN A 1 94 ? 4.477 -7.782 -6.719 1.00 97.31 94 GLN A CA 1
ATOM 744 C C . GLN A 1 94 ? 3.955 -6.355 -6.513 1.00 97.31 94 GLN A C 1
ATOM 746 O O . GLN A 1 94 ? 3.615 -5.690 -7.493 1.00 97.31 94 GLN A O 1
ATOM 751 N N . ILE A 1 95 ? 3.897 -5.883 -5.264 1.00 98.19 95 ILE A N 1
ATOM 752 C CA . ILE A 1 95 ? 3.464 -4.528 -4.912 1.00 98.19 95 ILE A CA 1
ATOM 753 C C . ILE A 1 95 ? 4.392 -3.527 -5.574 1.00 98.19 95 ILE A C 1
ATOM 755 O O . ILE A 1 95 ? 3.922 -2.734 -6.380 1.00 98.19 95 ILE A O 1
ATOM 759 N N . LEU A 1 96 ? 5.700 -3.621 -5.323 1.00 98.25 96 LEU A N 1
ATOM 760 C CA . LEU A 1 96 ? 6.671 -2.681 -5.877 1.00 98.25 96 LEU A CA 1
ATOM 761 C C . LEU A 1 96 ? 6.642 -2.668 -7.412 1.00 98.25 96 LEU A C 1
ATOM 763 O O . LEU A 1 96 ? 6.635 -1.598 -8.016 1.00 98.25 96 LEU A O 1
ATOM 767 N N . THR A 1 97 ? 6.572 -3.839 -8.055 1.00 97.94 97 THR A N 1
ATOM 768 C CA . THR A 1 97 ? 6.493 -3.939 -9.524 1.00 97.94 97 THR A CA 1
ATOM 769 C C . THR A 1 97 ? 5.231 -3.264 -10.053 1.00 97.94 97 THR A C 1
ATOM 771 O O . THR A 1 97 ? 5.289 -2.507 -11.022 1.00 97.94 97 THR A O 1
ATOM 774 N N . THR A 1 98 ? 4.090 -3.500 -9.403 1.00 97.81 98 THR A N 1
ATOM 775 C CA . THR A 1 98 ? 2.818 -2.871 -9.779 1.00 97.81 98 THR A CA 1
ATOM 776 C C . THR A 1 98 ? 2.872 -1.361 -9.555 1.00 97.81 98 THR A C 1
ATOM 778 O O . THR A 1 98 ? 2.431 -0.618 -10.427 1.00 97.81 98 THR A O 1
ATOM 781 N N . THR A 1 99 ? 3.473 -0.896 -8.454 1.00 98.19 99 THR A N 1
ATOM 782 C CA . THR A 1 99 ? 3.690 0.530 -8.179 1.00 98.19 99 THR A CA 1
ATOM 783 C C . THR A 1 99 ? 4.468 1.188 -9.308 1.00 98.19 99 THR A C 1
ATOM 785 O O . THR A 1 99 ? 3.993 2.172 -9.860 1.00 98.19 99 THR A O 1
ATOM 788 N N . VAL A 1 100 ? 5.600 0.616 -9.736 1.00 97.69 100 VAL A N 1
ATOM 789 C CA . VAL A 1 100 ? 6.377 1.169 -10.860 1.00 97.69 100 VAL A CA 1
ATOM 790 C C . VAL A 1 100 ? 5.521 1.281 -12.123 1.00 97.69 100 VAL A C 1
ATOM 792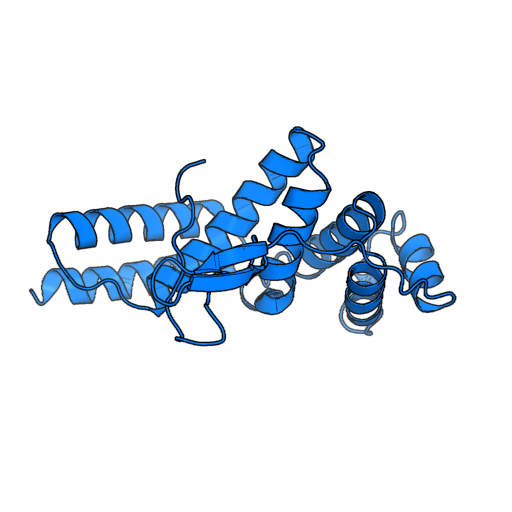 O O . VAL A 1 100 ? 5.496 2.333 -12.758 1.00 97.69 100 VAL A O 1
ATOM 795 N N . ILE A 1 101 ? 4.794 0.221 -12.482 1.00 96.75 101 ILE A N 1
ATOM 796 C CA . ILE A 1 101 ? 3.979 0.190 -13.705 1.00 96.75 101 ILE A CA 1
ATOM 797 C C . ILE A 1 101 ? 2.873 1.249 -13.667 1.00 96.75 101 ILE A C 1
ATOM 799 O O . ILE A 1 101 ? 2.685 1.973 -14.645 1.00 96.75 101 ILE A O 1
ATOM 803 N N . GLU A 1 102 ? 2.135 1.330 -12.564 1.00 97.38 102 GLU A N 1
ATOM 804 C CA . GLU A 1 102 ? 0.998 2.240 -12.437 1.00 97.38 102 GLU A CA 1
ATOM 805 C C . GLU A 1 102 ? 1.454 3.697 -12.285 1.00 97.38 102 GLU A C 1
ATOM 807 O O . GLU A 1 102 ? 0.859 4.576 -12.904 1.00 97.38 102 GLU A O 1
ATOM 812 N N . CYS A 1 103 ? 2.564 3.959 -11.584 1.00 96.38 103 CYS A N 1
ATOM 813 C CA . CYS A 1 103 ? 3.177 5.287 -11.531 1.00 96.38 103 CYS A CA 1
ATOM 814 C C . CYS A 1 103 ? 3.591 5.779 -12.925 1.00 96.38 103 CYS A C 1
ATOM 816 O O . CYS A 1 103 ? 3.274 6.909 -13.284 1.00 96.38 103 CYS A O 1
ATOM 818 N N . GLN A 1 104 ? 4.210 4.931 -13.758 1.00 95.38 104 GLN A N 1
ATOM 819 C CA . GLN A 1 104 ? 4.531 5.312 -15.140 1.00 95.38 104 GLN A CA 1
ATOM 820 C C . GLN A 1 104 ? 3.285 5.656 -15.961 1.00 95.38 104 GLN A C 1
ATOM 822 O O . GLN A 1 104 ? 3.280 6.640 -16.695 1.00 95.38 104 GLN A O 1
ATOM 827 N N . LYS A 1 105 ? 2.218 4.854 -15.849 1.00 95.19 105 LYS A N 1
ATOM 828 C CA . LYS A 1 105 ? 0.955 5.125 -16.558 1.00 95.19 105 LYS A CA 1
ATOM 829 C C . LYS A 1 105 ? 0.284 6.414 -16.085 1.00 95.19 105 LYS A C 1
ATOM 831 O O . LYS A 1 105 ? -0.425 7.040 -16.862 1.00 95.19 105 LYS A O 1
ATOM 836 N N . ALA A 1 106 ? 0.497 6.790 -14.828 1.00 94.50 106 ALA A N 1
ATOM 837 C CA . ALA A 1 106 ? -0.057 7.991 -14.218 1.00 94.50 106 ALA A CA 1
ATOM 838 C C . ALA A 1 106 ? 0.825 9.248 -14.380 1.00 94.50 106 ALA A C 1
ATOM 840 O O . ALA A 1 106 ? 0.459 10.303 -13.863 1.00 94.50 106 ALA A O 1
ATOM 841 N N . GLY A 1 107 ? 1.982 9.154 -15.052 1.00 93.62 107 GLY A N 1
ATOM 842 C CA . GLY A 1 107 ? 2.938 10.267 -15.185 1.00 93.62 107 GLY A CA 1
ATOM 843 C C . GLY A 1 107 ? 3.659 10.635 -13.878 1.00 93.62 107 GLY A C 1
ATOM 844 O O . GLY A 1 107 ? 4.087 11.769 -13.693 1.00 93.62 107 GLY A O 1
ATOM 845 N N . MET A 1 108 ? 3.768 9.682 -12.952 1.00 94.12 108 MET A N 1
ATOM 846 C CA . MET A 1 108 ? 4.486 9.791 -11.677 1.00 94.12 108 MET A CA 1
ATOM 847 C C . MET A 1 108 ? 5.895 9.195 -11.827 1.00 94.12 108 MET A C 1
ATOM 849 O O . MET A 1 108 ? 6.208 8.146 -11.250 1.00 94.12 108 MET A O 1
ATOM 853 N N . ASN A 1 109 ? 6.725 9.772 -12.703 1.00 94.31 109 ASN A N 1
ATOM 854 C CA . ASN A 1 109 ? 7.977 9.133 -13.123 1.00 94.31 109 ASN A CA 1
ATOM 855 C C . ASN A 1 109 ? 9.054 9.165 -12.032 1.00 94.31 109 ASN A C 1
ATOM 857 O O . ASN A 1 109 ? 9.791 8.185 -11.893 1.00 94.31 109 ASN A O 1
ATOM 861 N N . ASN A 1 110 ? 9.100 10.207 -11.197 1.00 93.88 110 ASN A N 1
ATOM 862 C CA . ASN A 1 110 ? 10.005 10.250 -10.049 1.00 93.88 110 ASN A CA 1
ATOM 863 C C . ASN A 1 110 ? 9.639 9.167 -9.018 1.00 93.88 110 ASN A C 1
ATOM 865 O O . ASN A 1 110 ? 10.517 8.431 -8.560 1.00 93.88 110 ASN A O 1
ATOM 869 N N . SER A 1 111 ? 8.348 8.994 -8.715 1.00 94.38 111 SER A N 1
ATOM 870 C CA . SER A 1 111 ? 7.870 7.883 -7.876 1.00 94.38 111 SER A CA 1
ATOM 871 C C . SER A 1 111 ? 8.248 6.522 -8.479 1.00 94.38 111 SER A C 1
ATOM 873 O O . SER A 1 111 ? 8.836 5.674 -7.801 1.00 94.38 111 SER A O 1
ATOM 875 N N . ALA A 1 112 ? 7.988 6.323 -9.777 1.00 96.50 112 ALA A N 1
ATOM 876 C CA . ALA A 1 112 ? 8.323 5.085 -10.480 1.00 96.50 112 ALA A CA 1
ATOM 877 C C . ALA A 1 112 ? 9.829 4.775 -10.434 1.00 96.50 112 ALA A C 1
ATOM 879 O O . ALA A 1 112 ? 10.224 3.628 -10.203 1.00 96.50 112 ALA A O 1
ATOM 880 N N . PHE A 1 113 ? 10.679 5.784 -10.622 1.00 96.31 113 PHE A N 1
ATOM 881 C CA . PHE A 1 113 ? 12.130 5.651 -10.537 1.00 96.31 113 PHE A CA 1
ATOM 882 C C . PHE A 1 113 ? 12.582 5.211 -9.137 1.00 96.31 113 PHE A C 1
ATOM 884 O O . PHE A 1 113 ? 13.337 4.244 -9.015 1.00 96.31 113 PHE A O 1
ATOM 891 N N . ASN A 1 114 ? 12.071 5.847 -8.079 1.00 96.00 114 ASN A N 1
ATOM 892 C CA . ASN A 1 114 ? 12.440 5.518 -6.699 1.00 96.00 114 ASN A CA 1
ATOM 893 C C . ASN A 1 114 ? 12.096 4.065 -6.334 1.00 96.00 114 ASN A C 1
ATOM 895 O O . ASN A 1 114 ? 12.931 3.353 -5.774 1.00 96.00 114 ASN A O 1
ATOM 899 N N . PHE A 1 115 ? 10.910 3.575 -6.708 1.00 97.38 115 PHE A N 1
ATOM 900 C CA . PHE A 1 115 ? 10.556 2.168 -6.478 1.00 97.38 115 PHE A CA 1
ATOM 901 C C . PHE A 1 115 ? 11.331 1.202 -7.382 1.00 97.38 115 PHE A C 1
ATOM 903 O O . PHE A 1 115 ? 11.640 0.085 -6.961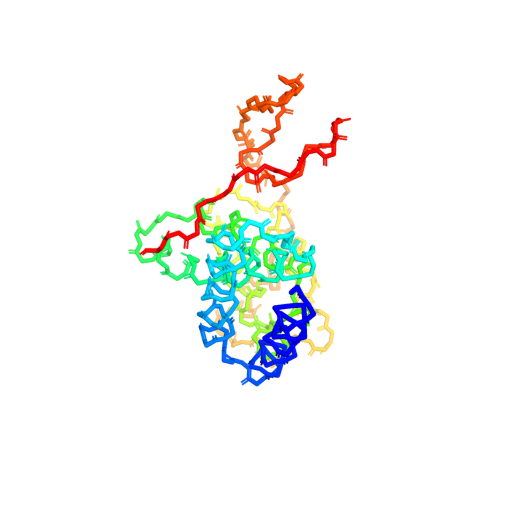 1.00 97.38 115 PHE A O 1
ATOM 910 N N . SER A 1 116 ? 11.722 1.633 -8.584 1.00 97.25 116 SER A N 1
ATOM 911 C CA . SER A 1 116 ? 12.594 0.847 -9.465 1.00 97.25 116 SER A CA 1
ATOM 912 C C . SER A 1 116 ? 13.978 0.628 -8.846 1.00 97.25 116 SER A C 1
ATOM 914 O O . SER A 1 116 ? 14.513 -0.475 -8.932 1.00 97.25 116 SER A O 1
ATOM 916 N N . LEU A 1 117 ? 14.537 1.635 -8.163 1.00 96.81 117 LEU A N 1
ATOM 917 C CA . LEU A 1 117 ? 15.789 1.489 -7.411 1.00 96.81 117 LEU A CA 1
ATOM 918 C C . LEU A 1 117 ? 15.673 0.442 -6.301 1.00 96.81 117 LEU A C 1
ATOM 920 O O . LEU A 1 117 ? 16.596 -0.347 -6.111 1.00 96.81 117 LEU A O 1
ATOM 924 N N . ILE A 1 118 ? 14.545 0.416 -5.584 1.00 96.94 118 ILE A N 1
ATOM 925 C CA . ILE A 1 118 ? 14.293 -0.585 -4.540 1.00 96.94 118 ILE A CA 1
ATOM 926 C C . ILE A 1 118 ? 14.226 -1.982 -5.163 1.00 96.94 118 ILE A C 1
ATOM 928 O O . ILE A 1 118 ? 14.907 -2.883 -4.688 1.00 96.94 118 ILE A O 1
ATOM 932 N N . LEU A 1 119 ? 13.474 -2.158 -6.252 1.00 96.94 119 LEU A N 1
ATOM 933 C CA . LEU A 1 119 ? 13.361 -3.438 -6.962 1.00 96.94 119 LEU A CA 1
ATOM 934 C C . LEU A 1 119 ? 14.694 -3.958 -7.511 1.00 96.94 119 LEU A C 1
ATOM 936 O O . LEU A 1 119 ? 14.893 -5.166 -7.580 1.00 96.94 119 LEU A O 1
ATOM 940 N N . MET A 1 120 ? 15.606 -3.068 -7.904 1.00 96.81 120 MET A N 1
ATOM 941 C CA . MET A 1 120 ? 16.917 -3.454 -8.435 1.00 96.81 120 MET A CA 1
ATOM 942 C C . MET A 1 120 ? 17.926 -3.879 -7.366 1.00 96.81 120 MET A C 1
ATOM 944 O O . MET A 1 120 ? 19.024 -4.317 -7.719 1.00 96.81 120 MET A O 1
ATOM 948 N N . ARG A 1 121 ? 17.574 -3.790 -6.078 1.00 96.62 121 ARG A N 1
ATOM 949 C CA . ARG A 1 121 ? 18.418 -4.324 -5.007 1.00 96.62 121 ARG A CA 1
ATOM 950 C C . ARG A 1 121 ? 18.520 -5.858 -5.104 1.00 96.62 121 ARG A C 1
ATOM 952 O O . ARG A 1 121 ? 17.566 -6.495 -5.568 1.00 96.62 121 ARG A O 1
ATOM 959 N N . PRO A 1 122 ? 19.649 -6.463 -4.689 1.00 95.69 122 PRO A N 1
ATOM 960 C CA . PRO A 1 122 ? 19.899 -7.896 -4.861 1.00 95.69 122 PRO A CA 1
ATOM 961 C C . PRO A 1 122 ? 18.808 -8.796 -4.273 1.00 95.69 122 PRO A C 1
ATOM 963 O O . PRO A 1 122 ? 18.512 -9.843 -4.835 1.00 95.69 122 PRO A O 1
ATOM 966 N N . GLU A 1 123 ? 18.169 -8.366 -3.185 1.00 94.69 123 GLU A N 1
ATOM 967 C CA . GLU A 1 123 ? 17.144 -9.136 -2.480 1.00 94.69 123 GLU A CA 1
ATOM 968 C C . GLU A 1 123 ? 15.882 -9.349 -3.330 1.00 94.69 123 GLU A C 1
ATOM 970 O O . GLU A 1 123 ? 15.187 -10.348 -3.158 1.00 94.6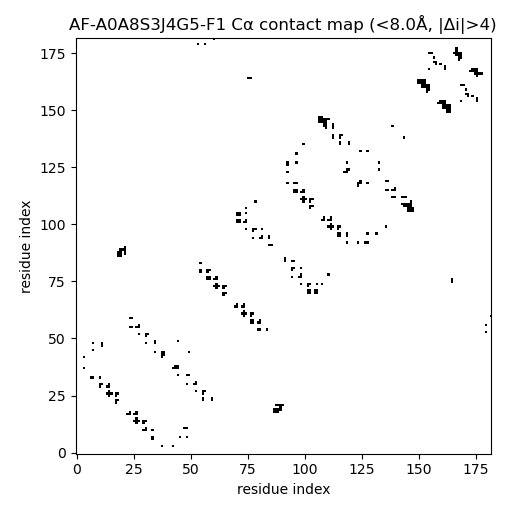9 123 GLU A O 1
ATOM 975 N N . TYR A 1 124 ? 15.581 -8.435 -4.261 1.00 96.44 124 TYR A N 1
ATOM 976 C CA . TYR A 1 124 ? 14.344 -8.454 -5.049 1.00 96.44 124 TYR A CA 1
ATOM 977 C C . TYR A 1 124 ? 14.568 -8.694 -6.540 1.00 96.44 124 TYR A C 1
ATOM 979 O O . TYR A 1 124 ? 13.696 -9.257 -7.201 1.00 96.44 124 TYR A O 1
ATOM 987 N N . ARG A 1 125 ? 15.721 -8.289 -7.083 1.00 95.50 125 ARG A N 1
ATOM 988 C CA . ARG A 1 125 ? 15.970 -8.213 -8.531 1.00 95.50 125 ARG A CA 1
ATOM 989 C C . ARG A 1 125 ? 15.716 -9.518 -9.287 1.00 95.50 125 ARG A C 1
ATOM 991 O O . ARG A 1 125 ? 15.247 -9.485 -10.428 1.00 95.50 125 ARG A O 1
ATOM 998 N N . ASP A 1 126 ? 16.030 -10.657 -8.682 1.00 95.62 126 ASP A N 1
ATOM 999 C CA . ASP A 1 126 ? 15.883 -11.968 -9.325 1.00 95.62 126 ASP A CA 1
ATOM 1000 C C . ASP A 1 126 ? 14.485 -12.569 -9.188 1.00 95.62 126 ASP A C 1
ATOM 1002 O O . ASP A 1 126 ? 14.131 -13.476 -9.934 1.00 95.62 126 ASP A O 1
ATOM 1006 N N . GLN A 1 127 ? 13.654 -11.991 -8.324 1.00 96.62 127 GLN A N 1
ATOM 1007 C CA . GLN A 1 127 ? 12.248 -12.353 -8.165 1.00 96.62 127 GLN A CA 1
ATOM 1008 C C . GLN A 1 127 ? 11.333 -11.588 -9.140 1.00 96.62 127 GLN A C 1
ATOM 1010 O O . GLN A 1 127 ? 10.143 -11.884 -9.249 1.00 96.62 127 GLN A O 1
ATOM 1015 N N . ILE A 1 128 ? 11.863 -10.582 -9.849 1.00 97.12 128 ILE A N 1
ATOM 1016 C CA . ILE A 1 128 ? 11.107 -9.806 -10.836 1.00 97.12 128 ILE A CA 1
ATOM 1017 C C . ILE A 1 128 ? 10.875 -10.658 -12.082 1.00 97.12 128 ILE A C 1
ATOM 1019 O O . ILE A 1 128 ? 11.823 -11.124 -12.718 1.00 97.12 128 ILE A O 1
ATOM 1023 N N . ASP A 1 129 ? 9.613 -10.768 -12.492 1.00 95.50 129 ASP A N 1
ATOM 1024 C CA . ASP A 1 129 ? 9.234 -11.419 -13.744 1.00 95.50 129 ASP A CA 1
ATOM 1025 C C . ASP A 1 129 ? 9.999 -10.816 -14.939 1.00 95.50 129 ASP A C 1
ATOM 1027 O O . ASP A 1 129 ? 10.072 -9.591 -15.121 1.00 95.50 129 ASP A O 1
ATOM 1031 N N . ALA A 1 130 ? 10.549 -11.691 -15.785 1.00 93.94 130 ALA A N 1
ATOM 1032 C CA . ALA A 1 130 ? 11.348 -11.326 -16.950 1.00 93.94 130 ALA A CA 1
ATOM 1033 C C . ALA A 1 130 ? 10.642 -10.326 -17.882 1.00 93.94 130 ALA A C 1
ATOM 1035 O O . ALA A 1 130 ? 11.312 -9.489 -18.496 1.00 93.94 130 ALA A O 1
ATOM 1036 N N . LYS A 1 131 ? 9.301 -10.355 -17.949 1.00 95.50 131 LYS A N 1
ATOM 1037 C CA . LYS A 1 131 ? 8.513 -9.419 -18.764 1.00 95.50 131 LYS A CA 1
ATOM 1038 C C . LYS A 1 131 ? 8.639 -7.963 -18.304 1.00 95.50 131 LYS A C 1
ATOM 1040 O O . LYS A 1 131 ? 8.499 -7.054 -19.119 1.00 95.50 131 LYS A O 1
ATOM 1045 N N . TYR A 1 132 ? 8.901 -7.729 -17.016 1.00 96.00 132 TYR A N 1
ATOM 1046 C CA . TYR A 1 132 ? 9.024 -6.387 -16.437 1.00 96.00 132 TYR A CA 1
ATOM 1047 C C . TYR A 1 132 ? 10.478 -5.996 -16.157 1.00 96.00 132 TYR A C 1
ATOM 1049 O O . TYR A 1 132 ? 10.809 -4.813 -16.252 1.00 96.00 132 TYR A O 1
ATOM 1057 N N . LYS A 1 133 ? 11.360 -6.969 -15.879 1.00 95.44 133 LYS A N 1
ATOM 1058 C CA . LYS A 1 133 ? 12.755 -6.741 -15.458 1.00 95.44 133 LYS A CA 1
ATOM 1059 C C . LYS A 1 133 ? 13.512 -5.776 -16.377 1.00 95.44 133 LYS A C 1
ATOM 1061 O O . LYS A 1 133 ? 13.996 -4.749 -15.910 1.00 95.44 133 LYS A O 1
ATOM 1066 N N . LYS A 1 134 ? 13.512 -6.027 -17.695 1.00 94.56 134 LYS A N 1
ATOM 1067 C CA . LYS A 1 134 ? 14.199 -5.166 -18.683 1.00 94.56 134 LYS A CA 1
ATOM 1068 C C . LYS A 1 134 ? 13.684 -3.724 -18.688 1.00 94.56 134 LYS A C 1
ATOM 1070 O O . LYS A 1 134 ? 14.463 -2.788 -18.851 1.00 94.56 134 LYS A O 1
ATOM 1075 N N . LYS A 1 135 ? 12.369 -3.535 -18.524 1.00 94.12 135 LYS A N 1
ATOM 1076 C CA . LYS A 1 135 ? 11.756 -2.201 -18.509 1.00 94.12 135 LYS A CA 1
ATOM 1077 C C . LYS A 1 135 ? 12.163 -1.433 -17.251 1.00 94.12 135 LYS A C 1
ATOM 1079 O O . LYS A 1 135 ? 12.521 -0.267 -17.352 1.00 94.12 135 LYS A O 1
ATOM 1084 N N . ILE A 1 136 ? 12.162 -2.094 -16.095 1.00 95.81 136 ILE A N 1
ATOM 1085 C CA . ILE A 1 136 ? 12.551 -1.487 -14.814 1.00 95.81 136 ILE A CA 1
ATOM 1086 C C . ILE A 1 136 ? 14.050 -1.141 -14.810 1.00 95.81 136 ILE A C 1
ATOM 1088 O O . ILE A 1 136 ? 14.421 -0.042 -14.405 1.00 95.81 136 ILE A O 1
ATOM 1092 N N . GLU A 1 137 ? 14.914 -2.013 -15.341 1.00 95.50 137 GLU A N 1
ATOM 1093 C CA . GLU A 1 137 ? 16.349 -1.723 -15.503 1.00 95.50 137 GLU A CA 1
ATOM 1094 C C . GLU A 1 137 ? 16.591 -0.479 -16.372 1.00 95.50 137 GLU A C 1
ATOM 1096 O O . GLU A 1 137 ? 17.437 0.362 -16.054 1.00 95.50 137 GLU A O 1
ATOM 1101 N N . ALA A 1 138 ? 15.821 -0.323 -17.453 1.00 94.19 138 ALA A N 1
ATOM 1102 C CA . ALA A 1 138 ? 15.916 0.848 -18.317 1.00 94.19 138 ALA A CA 1
ATOM 1103 C C . ALA A 1 138 ? 15.543 2.150 -17.588 1.00 94.19 138 ALA A C 1
ATOM 1105 O O . ALA A 1 138 ? 16.210 3.161 -17.817 1.00 94.19 138 ALA A O 1
ATOM 1106 N N . LEU A 1 139 ? 14.545 2.119 -16.693 1.00 93.38 139 LEU A N 1
ATOM 1107 C CA . LEU A 1 139 ? 14.143 3.284 -15.892 1.00 93.38 139 LEU A CA 1
ATOM 1108 C C . LEU A 1 139 ? 15.234 3.727 -14.928 1.00 93.38 139 LEU A C 1
ATOM 1110 O O . LEU A 1 139 ? 15.473 4.922 -14.781 1.00 93.38 139 LEU A O 1
ATOM 1114 N N . VAL A 1 140 ? 15.926 2.774 -14.303 1.00 94.19 140 VAL A N 1
ATOM 1115 C CA . VAL A 1 140 ? 17.040 3.097 -13.406 1.00 94.19 140 VAL A CA 1
ATOM 1116 C C . VAL A 1 140 ? 18.229 3.663 -14.186 1.00 94.19 140 VAL A C 1
ATOM 1118 O O . VAL A 1 140 ? 18.881 4.597 -13.726 1.00 94.19 140 VAL A O 1
ATOM 1121 N N . ARG A 1 141 ? 18.500 3.138 -15.389 1.00 93.62 141 ARG A N 1
ATOM 1122 C CA . ARG A 1 141 ? 19.618 3.596 -16.230 1.00 93.62 141 ARG A CA 1
ATOM 1123 C C . ARG A 1 141 ? 19.392 4.982 -16.837 1.00 93.62 141 ARG A C 1
ATOM 1125 O O . ARG A 1 141 ? 20.352 5.722 -17.036 1.00 93.62 141 ARG A O 1
ATOM 1132 N N . LYS A 1 142 ? 18.153 5.306 -17.204 1.00 91.81 142 LYS A N 1
ATOM 1133 C CA . LYS A 1 142 ? 17.768 6.585 -17.814 1.00 91.81 142 LYS A CA 1
ATOM 1134 C C . LYS A 1 142 ? 16.577 7.166 -17.047 1.00 91.81 142 LYS A C 1
ATOM 1136 O O . LYS A 1 142 ? 15.442 6.982 -17.487 1.00 91.81 142 LYS A O 1
ATOM 1141 N N . PRO A 1 143 ? 16.827 7.820 -15.902 1.00 87.06 143 PRO A N 1
ATOM 1142 C CA . PRO A 1 143 ? 15.757 8.350 -15.076 1.00 87.06 143 PRO A CA 1
ATOM 1143 C C . PRO A 1 143 ? 15.054 9.521 -15.757 1.00 87.06 143 PRO A C 1
ATOM 1145 O O . PRO A 1 143 ? 15.698 10.479 -16.185 1.00 87.06 143 PRO A O 1
ATOM 1148 N N . ASP A 1 144 ? 13.729 9.459 -15.771 1.00 86.38 144 ASP A N 1
ATOM 1149 C CA . ASP A 1 144 ? 12.858 10.615 -15.937 1.00 86.38 144 ASP A CA 1
ATOM 1150 C C . ASP A 1 144 ? 12.301 10.965 -14.553 1.00 86.38 144 ASP A C 1
ATOM 1152 O O . ASP A 1 144 ? 11.732 10.109 -13.875 1.00 86.38 144 ASP A O 1
ATOM 1156 N N . LYS A 1 145 ? 12.531 12.202 -14.109 1.00 83.88 145 LYS A N 1
ATOM 1157 C CA . LYS A 1 145 ? 12.095 12.696 -12.795 1.00 83.88 145 LYS A CA 1
ATOM 1158 C C . LYS A 1 145 ? 10.903 13.647 -12.890 1.00 83.88 145 LYS A C 1
ATOM 1160 O O . LYS A 1 145 ? 10.615 14.347 -11.924 1.00 83.88 145 LYS A O 1
ATOM 1165 N N . SER A 1 146 ? 10.235 13.701 -14.039 1.00 87.94 146 SER A N 1
ATOM 1166 C CA . SER A 1 146 ? 8.956 14.392 -14.149 1.00 87.94 146 SER A CA 1
ATOM 1167 C C . SER A 1 146 ? 7.925 13.750 -13.218 1.00 87.94 146 SER A C 1
ATOM 1169 O O . SER A 1 146 ? 7.883 12.535 -13.028 1.00 87.94 146 SER A O 1
ATOM 1171 N N . GLU A 1 147 ? 7.100 14.576 -12.595 1.00 84.69 147 GLU A N 1
ATOM 1172 C CA . GLU A 1 147 ? 6.036 14.122 -11.711 1.00 84.69 147 GLU A CA 1
ATOM 1173 C C . GLU A 1 147 ? 4.868 15.085 -11.890 1.00 84.69 147 GLU A C 1
ATOM 1175 O O . GLU A 1 147 ? 5.051 16.301 -11.831 1.00 84.69 147 GLU A O 1
ATOM 1180 N N . ASN A 1 148 ? 3.676 14.546 -12.131 1.00 82.25 148 ASN A N 1
ATOM 1181 C CA . ASN A 1 148 ? 2.466 15.356 -12.157 1.00 82.25 148 ASN A CA 1
ATOM 1182 C C . ASN A 1 148 ? 2.200 15.967 -10.774 1.00 82.25 148 ASN A C 1
ATOM 1184 O O . ASN A 1 148 ? 2.317 15.281 -9.752 1.00 82.25 148 ASN A O 1
ATOM 1188 N N . GLU A 1 149 ? 1.793 17.237 -10.755 1.00 77.94 149 GLU A N 1
ATOM 1189 C CA . GLU A 1 149 ? 1.369 17.899 -9.523 1.00 77.94 149 GLU A CA 1
ATOM 1190 C C . GLU A 1 149 ? 0.195 17.144 -8.889 1.00 77.94 149 GLU A C 1
ATOM 1192 O O . GLU A 1 149 ? -0.711 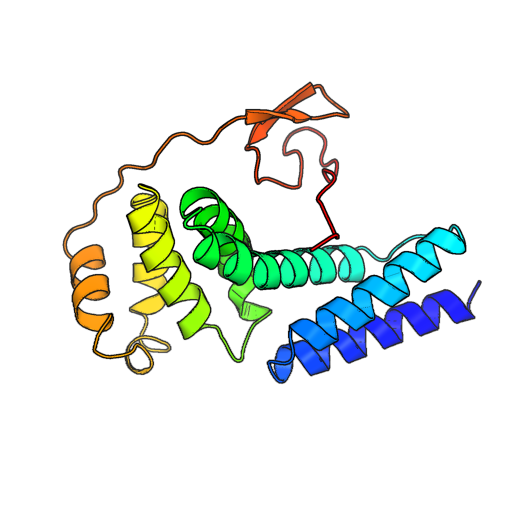16.650 -9.565 1.00 77.94 149 GLU A O 1
ATOM 1197 N N . GLU A 1 150 ? 0.251 16.996 -7.569 1.00 83.44 150 GLU A N 1
ATOM 1198 C CA . GLU A 1 150 ? -0.844 16.416 -6.804 1.00 83.44 150 GLU A CA 1
ATOM 1199 C C . GLU A 1 150 ? -1.923 17.468 -6.550 1.00 83.44 150 GLU A C 1
ATOM 1201 O O . GLU A 1 150 ? -1.621 18.641 -6.335 1.00 83.44 150 GLU A O 1
ATOM 1206 N N . GLU A 1 151 ? -3.186 17.048 -6.566 1.00 88.31 151 GLU A N 1
ATOM 1207 C CA . GLU A 1 151 ? -4.296 17.898 -6.146 1.00 88.31 151 GLU A CA 1
ATOM 1208 C C . GLU A 1 151 ? -4.274 18.086 -4.623 1.00 88.31 151 GLU A C 1
ATOM 1210 O O . GLU A 1 151 ? -3.793 17.234 -3.871 1.00 88.31 151 GLU A O 1
ATOM 1215 N N . PHE A 1 152 ? -4.778 19.232 -4.167 1.00 91.31 152 PHE A N 1
ATOM 1216 C CA . PHE A 1 152 ? -4.783 19.596 -2.755 1.00 91.31 152 PHE A CA 1
ATOM 1217 C C . PHE A 1 152 ? -6.188 19.951 -2.291 1.00 91.31 152 PHE A C 1
ATOM 1219 O O . PHE A 1 152 ? -6.856 20.796 -2.895 1.00 91.31 152 PHE A O 1
ATOM 1226 N N . SER A 1 153 ? -6.544 19.440 -1.122 1.00 90.75 153 SER A N 1
ATOM 1227 C CA . SER A 1 153 ? -7.755 19.775 -0.382 1.00 90.75 153 SER A CA 1
ATOM 1228 C C . SER A 1 153 ? -7.409 20.465 0.936 1.00 90.75 153 SER A C 1
ATOM 1230 O O . SER A 1 153 ? -6.254 20.534 1.360 1.00 90.75 153 SER A O 1
ATOM 1232 N N . GLN A 1 154 ? -8.405 21.078 1.570 1.00 93.69 154 GLN A N 1
ATOM 1233 C CA . GLN A 1 154 ? -8.213 21.746 2.854 1.00 93.69 154 GLN A CA 1
ATOM 1234 C C . GLN A 1 154 ? -8.369 20.747 4.000 1.00 93.69 154 GLN A C 1
ATOM 1236 O O . GLN A 1 154 ? -9.321 19.968 4.036 1.00 93.69 154 GLN A O 1
ATOM 1241 N N . CYS A 1 155 ? -7.465 20.811 4.978 1.00 92.94 155 CYS A N 1
ATOM 1242 C CA . CYS A 1 155 ? -7.623 20.076 6.227 1.00 92.94 155 CYS A CA 1
ATOM 1243 C C . CYS A 1 155 ? -8.924 20.513 6.936 1.00 92.94 155 CYS A C 1
ATOM 1245 O O . CYS A 1 155 ? -9.082 21.704 7.201 1.00 92.94 155 CYS A O 1
ATOM 1247 N N . PRO A 1 156 ? -9.812 19.590 7.348 1.00 93.12 156 PRO A N 1
ATOM 1248 C CA . PRO A 1 156 ? -11.071 19.933 8.012 1.00 93.12 156 PRO A CA 1
ATOM 1249 C C . PRO A 1 156 ? -10.885 20.506 9.427 1.00 93.12 156 PRO A C 1
ATOM 1251 O O . PRO A 1 156 ? -11.848 20.973 10.024 1.00 93.12 156 PRO A O 1
ATOM 1254 N N . HIS A 1 157 ? -9.668 20.447 9.981 1.00 93.25 157 HIS A N 1
ATOM 1255 C CA . HIS A 1 157 ? -9.352 20.951 11.317 1.00 93.25 157 HIS A CA 1
ATOM 1256 C C . HIS A 1 157 ? -8.642 22.315 11.281 1.00 93.25 157 HIS A C 1
ATOM 1258 O O . HIS A 1 157 ? -9.053 23.240 11.975 1.00 93.25 157 HIS A O 1
ATOM 1264 N N . CYS A 1 158 ? -7.579 22.466 10.476 1.00 95.06 158 CYS A N 1
ATOM 1265 C CA . CYS A 1 158 ? -6.783 23.703 10.419 1.00 95.06 158 CYS A CA 1
ATOM 1266 C C . CYS A 1 158 ? -6.834 24.452 9.077 1.00 95.06 158 CYS A C 1
ATOM 1268 O O . CYS A 1 158 ? -6.168 25.472 8.942 1.00 95.06 158 CYS A O 1
ATOM 1270 N N . HIS A 1 159 ? -7.592 23.965 8.088 1.00 93.69 159 HIS A N 1
ATOM 1271 C CA . HIS A 1 159 ? -7.766 24.555 6.749 1.00 93.69 159 HIS A CA 1
ATOM 1272 C C . HIS A 1 159 ? -6.495 24.686 5.888 1.00 93.69 159 HIS A C 1
ATOM 1274 O O . HIS A 1 159 ? -6.566 25.153 4.751 1.00 93.69 159 HIS A O 1
ATOM 1280 N N . GLN A 1 160 ? -5.342 24.218 6.374 1.00 94.12 160 GLN A N 1
ATOM 1281 C CA . GLN A 1 160 ? -4.114 24.148 5.584 1.00 94.12 160 GLN A CA 1
ATOM 1282 C C . GLN A 1 160 ? -4.303 23.224 4.371 1.00 94.12 160 GLN A C 1
ATOM 1284 O O . GLN A 1 160 ? -4.993 22.207 4.470 1.00 94.12 160 GLN A O 1
ATOM 1289 N N . ARG A 1 161 ? -3.673 23.558 3.236 1.00 93.94 161 ARG A N 1
ATOM 1290 C CA . ARG A 1 161 ? -3.668 22.695 2.043 1.00 93.94 161 ARG A CA 1
ATOM 1291 C C . ARG A 1 161 ? -2.910 21.399 2.334 1.00 93.94 161 ARG A C 1
ATOM 1293 O O . ARG A 1 161 ? -1.771 21.446 2.795 1.00 93.94 161 ARG A O 1
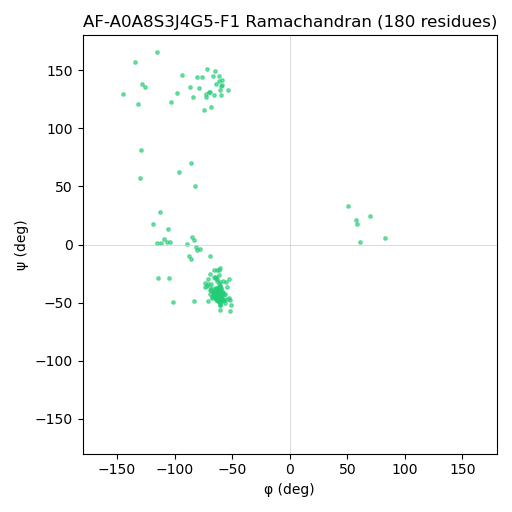ATOM 1300 N N . VAL A 1 162 ? -3.538 20.266 2.047 1.00 92.44 162 VAL A N 1
ATOM 1301 C CA . VAL A 1 162 ? -2.997 18.915 2.213 1.00 92.44 162 VAL A CA 1
ATOM 1302 C C . VAL A 1 162 ? -3.175 18.163 0.889 1.00 92.44 162 VAL A C 1
ATOM 1304 O O . VAL A 1 162 ? -4.222 18.331 0.262 1.00 92.44 162 VAL A O 1
ATOM 1307 N N . PRO A 1 163 ? -2.180 17.386 0.423 1.00 91.88 163 PRO A N 1
ATOM 1308 C CA . PRO A 1 163 ? -2.349 16.570 -0.775 1.00 91.88 163 PRO A CA 1
ATOM 1309 C C . PRO A 1 163 ? -3.508 15.578 -0.617 1.00 91.88 163 PRO A C 1
ATOM 1311 O O . PRO A 1 163 ? -3.675 14.991 0.450 1.00 91.88 163 PRO A O 1
ATOM 1314 N N . ASP A 1 164 ? -4.285 15.353 -1.674 1.00 88.06 164 ASP A N 1
ATOM 1315 C CA . ASP A 1 164 ? -5.552 14.606 -1.593 1.00 88.06 164 ASP A CA 1
ATOM 1316 C C . ASP A 1 164 ? -5.426 13.147 -1.129 1.00 88.06 164 ASP A C 1
ATOM 1318 O O . ASP A 1 164 ? -6.394 12.560 -0.642 1.00 88.06 164 ASP A O 1
ATOM 1322 N N . TYR A 1 165 ? -4.246 12.539 -1.267 1.00 88.12 165 TYR A N 1
ATOM 1323 C CA . TYR A 1 165 ? -3.998 11.162 -0.829 1.00 88.12 165 TYR A CA 1
ATOM 1324 C C . TYR A 1 165 ? -3.200 11.070 0.473 1.00 88.12 165 TYR A C 1
ATOM 1326 O O . TYR A 1 165 ? -2.933 9.954 0.938 1.00 88.12 165 TYR A O 1
ATOM 1334 N N . GLU A 1 166 ? -2.859 12.200 1.083 1.00 89.75 166 GLU A N 1
ATOM 1335 C CA . GLU A 1 166 ? -2.263 12.244 2.410 1.00 89.75 166 GLU A CA 1
ATOM 1336 C C . GLU A 1 166 ? -3.359 12.052 3.467 1.00 89.75 166 GLU A C 1
ATOM 1338 O O . GLU A 1 166 ? -4.437 12.638 3.380 1.00 89.75 166 GLU A O 1
ATOM 1343 N N . LEU A 1 167 ? -3.107 11.202 4.467 1.00 91.75 167 LEU A N 1
ATOM 1344 C CA . LEU A 1 167 ? -4.080 10.921 5.534 1.00 91.75 167 LEU A CA 1
ATOM 1345 C C . LEU A 1 167 ? -3.681 11.507 6.888 1.00 91.75 167 LEU A C 1
ATOM 1347 O O . LEU A 1 167 ? -4.376 11.292 7.880 1.00 91.75 167 LEU A O 1
ATOM 1351 N N . LEU A 1 168 ? -2.592 12.271 6.939 1.00 92.06 168 LEU A N 1
ATOM 1352 C CA . LEU A 1 168 ? -2.153 12.985 8.126 1.00 92.06 168 LEU A CA 1
ATOM 1353 C C . LEU A 1 168 ? -1.830 14.432 7.760 1.00 92.06 168 LEU A C 1
ATOM 1355 O O . LEU A 1 168 ? -0.963 14.708 6.936 1.00 92.06 168 LEU A O 1
ATOM 1359 N N . CYS A 1 169 ? -2.508 15.388 8.390 1.00 91.81 169 CYS A N 1
ATOM 1360 C CA . CYS A 1 169 ? -2.172 16.788 8.168 1.00 91.81 169 CYS A CA 1
ATOM 1361 C C . CYS A 1 169 ? -0.795 17.100 8.770 1.00 91.81 169 CYS A C 1
ATOM 1363 O O . CYS A 1 169 ? -0.627 17.059 9.986 1.00 91.81 169 CYS A O 1
ATOM 1365 N N . SER A 1 170 ? 0.169 17.501 7.943 1.00 92.12 170 SER A N 1
ATOM 1366 C CA . SER A 1 170 ? 1.519 17.862 8.401 1.00 92.12 170 SER A CA 1
ATOM 1367 C C . SER A 1 170 ? 1.543 19.052 9.372 1.00 92.12 170 SER A C 1
ATOM 1369 O O . SER A 1 170 ? 2.436 19.141 10.210 1.00 92.12 170 SER A O 1
ATOM 1371 N N . SER A 1 171 ? 0.548 19.943 9.299 1.00 93.81 171 SER A N 1
ATOM 1372 C CA . SER A 1 171 ? 0.464 21.142 10.140 1.00 93.81 171 SER A CA 1
ATOM 1373 C C . SER A 1 171 ? -0.137 20.872 11.522 1.00 93.81 171 SER A C 1
ATOM 1375 O O . SER A 1 171 ? 0.438 21.294 12.520 1.00 93.81 171 SER A O 1
ATOM 1377 N N . CYS A 1 172 ? -1.276 20.175 11.603 1.00 92.69 172 CYS A N 1
ATOM 1378 C CA . CYS A 1 172 ? -1.985 19.959 12.874 1.00 92.69 172 CYS A CA 1
ATOM 1379 C C . CYS A 1 172 ? -1.978 18.506 13.369 1.00 92.69 172 CYS A C 1
ATOM 1381 O O . CYS A 1 172 ? -2.576 18.223 14.401 1.00 92.69 172 CYS A O 1
ATOM 1383 N N . GLN A 1 173 ? -1.330 17.588 12.642 1.00 92.31 173 GLN A N 1
ATOM 1384 C CA . GLN A 1 173 ? -1.241 16.155 12.958 1.00 92.31 173 GLN A CA 1
ATOM 1385 C C . GLN A 1 173 ? -2.607 15.451 13.067 1.00 92.31 173 GLN A C 1
ATOM 1387 O O . GLN A 1 173 ? -2.717 14.352 13.606 1.00 92.31 173 GLN A O 1
ATOM 1392 N N . PHE A 1 174 ? -3.664 16.067 12.528 1.00 90.06 174 PHE A N 1
ATOM 1393 C CA . PHE A 1 174 ? -4.991 15.470 12.472 1.00 90.06 174 PHE A CA 1
ATOM 1394 C C . PHE A 1 174 ? -5.030 14.348 11.426 1.00 90.06 174 PHE A C 1
ATOM 1396 O O . PHE A 1 174 ? -4.641 14.558 10.272 1.00 90.06 174 PHE A O 1
ATOM 1403 N N . ALA A 1 175 ? -5.523 13.174 11.827 1.00 89.38 175 ALA A N 1
ATOM 1404 C CA . ALA A 1 175 ? -5.752 12.045 10.932 1.00 89.38 175 ALA A CA 1
ATOM 1405 C C . ALA A 1 175 ? -6.997 12.303 10.071 1.00 89.38 175 ALA A C 1
ATOM 1407 O O . ALA A 1 175 ? -8.112 12.425 10.582 1.00 89.38 175 ALA A O 1
ATOM 1408 N N . LEU A 1 176 ? -6.803 12.405 8.759 1.00 89.69 176 LEU A N 1
ATOM 1409 C CA . LEU A 1 176 ? -7.859 12.728 7.810 1.00 89.69 176 LEU A CA 1
ATOM 1410 C C . LEU A 1 176 ? -8.762 11.514 7.549 1.00 89.69 176 LEU A C 1
ATOM 1412 O O . LEU A 1 176 ? -8.289 10.372 7.524 1.00 89.69 176 LEU A O 1
ATOM 1416 N N . PRO A 1 177 ? -10.073 11.737 7.350 1.00 85.94 177 PRO A N 1
ATOM 1417 C CA . PRO A 1 177 ? -11.002 10.656 7.066 1.00 85.94 177 PRO A CA 1
ATOM 1418 C C . PRO A 1 177 ? -10.697 10.021 5.707 1.00 85.94 177 PRO A C 1
ATOM 1420 O O . PRO A 1 177 ? -10.340 10.698 4.747 1.00 85.94 177 PRO A O 1
ATOM 1423 N N . TYR A 1 178 ? -10.906 8.711 5.612 1.00 88.38 178 TYR A N 1
ATOM 1424 C CA . TYR A 1 178 ? -10.813 7.964 4.363 1.00 88.38 178 TYR A CA 1
ATOM 1425 C C . TYR A 1 178 ? -12.004 7.015 4.227 1.00 88.38 178 TYR A C 1
ATOM 1427 O O . TYR A 1 178 ? -12.649 6.649 5.214 1.00 88.38 178 TYR A O 1
ATOM 1435 N N . CYS A 1 179 ? -12.317 6.622 2.993 1.00 80.06 179 CYS A N 1
ATOM 1436 C CA . CYS A 1 179 ? -13.359 5.631 2.756 1.00 80.06 179 CYS A CA 1
ATOM 1437 C C . CYS A 1 179 ? -12.886 4.255 3.240 1.00 80.06 179 CYS A C 1
ATOM 1439 O O . CYS A 1 179 ? -11.791 3.831 2.889 1.00 80.06 179 CYS A O 1
ATOM 1441 N N . ILE A 1 180 ? -13.728 3.564 4.009 1.00 75.50 180 ILE A N 1
ATOM 1442 C CA . ILE A 1 180 ? -13.536 2.160 4.420 1.00 75.50 180 ILE A CA 1
ATOM 1443 C C . ILE A 1 180 ? -14.483 1.202 3.678 1.00 75.50 180 ILE A C 1
ATOM 1445 O O . ILE A 1 180 ? -14.483 -0.002 3.937 1.00 75.50 180 ILE A O 1
ATOM 1449 N N . VAL A 1 181 ? -15.296 1.732 2.759 1.00 66.06 181 VAL A N 1
ATOM 1450 C CA . VAL A 1 181 ? -16.258 0.980 1.945 1.00 66.06 181 VAL A CA 1
ATOM 1451 C C . VAL A 1 181 ? -15.637 0.698 0.578 1.00 66.06 181 VAL A C 1
ATOM 1453 O O . VAL A 1 181 ? -15.096 1.599 -0.065 1.00 66.06 181 VAL A O 1
ATOM 1456 N N . THR A 1 182 ? -15.702 -0.565 0.162 1.00 58.12 182 THR A N 1
ATOM 1457 C CA . THR A 1 182 ? -15.326 -1.037 -1.180 1.00 58.12 182 THR A CA 1
ATOM 1458 C C . THR A 1 182 ? -16.546 -1.333 -2.017 1.00 58.12 182 THR A C 1
ATOM 1460 O O . THR A 1 182 ? -17.457 -1.965 -1.438 1.00 58.12 182 THR A O 1
#

InterPro domains:
  IPR040379 WD repeat-containing protein 19/dyf-2 [PTHR14920] (1-182)

Nearest PDB structures (foldseek):
  8bbg-assembly1_A  TM=9.514E-01  e=9.156E-17  Homo sapiens
  8fh3-assembly1_C  TM=9.676E-01  e=9.348E-15  Homo sapiens
  8bda-assembly1_I  TM=8.654E-01  e=1.950E-11  Chlamydomonas reinhardtii
  8f5p-assembly1_B  TM=7.026E-01  e=3.503E-03  Leishmania tarentolae
  8f5o-assembly1_B  TM=6.537E-01  e=7.832E-03  Leishmania tarentolae

Secondary structure (DSSP, 8-state):
-HHHHHHHHHHHHHHHHHHHTT-HHHHHHHHHHHHHHHHHTTPPPPHHHHHHHHHHHHHHHHHHHHHTT-HHHHHHHHHHHHHTGGG-GGGHHHHHHHHHHHHHHTTBHHHHHHHHHHHTSHHHHTTS-HHHHHHHHHHHHS----BPPPPEEE-TTT--EEETT--B-TTT-PBPP-----

Solvent-accessible surface area (backbone atoms only — not comparable to full-atom values): 10022 Å² total; per-residue (Å²): 115,69,67,60,56,54,50,52,53,50,41,47,53,54,25,50,55,26,19,63,71,54,38,46,65,60,21,29,54,50,38,50,51,52,51,51,52,32,55,76,69,72,42,87,76,54,67,68,52,57,52,51,33,49,48,37,47,36,56,59,46,28,62,52,28,51,76,70,67,36,33,55,63,19,21,55,36,32,51,60,37,51,78,46,30,85,68,31,63,68,42,41,66,60,50,38,53,49,29,27,55,27,13,51,74,44,44,26,27,38,62,19,34,57,42,31,55,58,44,63,35,82,93,38,43,81,77,46,56,75,90,49,42,66,60,45,52,47,36,62,74,56,71,53,71,55,58,64,84,76,60,69,41,62,39,96,85,80,58,49,79,36,50,70,86,58,51,57,38,89,89,78,68,47,74,52,89,74,86,88,78,132

Foldseek 3Di:
DVVLVVLLVVLLVVLLVCLVVQVLVVSLVSLVVSVVVCVVVVHDHDPSSVVSNLLSLLVVVLVVCVVVVVLQSNLLSLLSNLVVVVSRVVCNLVSLLSNLVSCVVNQAQLSNLVSLVVCCPPVRLVVHDPVRNVVSVVCPVPPDRGGDDFDWDADPPHGDTDGPSDQADPPPRDGHDDDSDD

Sequence (182 aa):
LGQYTEASKTAIIIAQQDQESGNYRSARDVLLTMHQELKAQRTAIPFEMANSLMLLHSYILVKIQIKLNNHTRAARLLNRVAHNVSKFPAHIVQILTTTVIECQKAGMNNSAFNFSLILMRPEYRDQIDAKYKKKIEALVRKPDKSENEEEFSQCPHCHQRVPDYELLCSSCQFALPYCIVT